Protein AF-A0A4Q5TPS1-F1 (afdb_monomer)

Mean predicted aligned error: 14.65 Å

Nearest PDB structures (foldseek):
  7zde-assembly1_C  TM=2.205E-01  e=6.236E+00  Escherichia coli K-12

Foldseek 3Di:
DDDDDDDPPDPPPPVLQVLLVVLCVQLVHFPVRLLVLLLQLLQNDLPADLPPPPPVPPLPDLVNLVRRHDDDDRPCVVVCVVPPVQVSLVSSLVSSQQSLQAPVSLVVLVVSLVVSADPDADDADDPVVLVVLVVVLVVLVVVLVVCVVVVPPVVCSVVSVVVSVVSVVVSVCRVDPGNSNVSSCVSRPPDSLVSLLVVLVVLLVLLVVADLVFDWDDDDPDIDTPDVVVVSDHPSSVVSSVSGDSNSVSVNVVSVVCSVDRVHDPDHDHRPDTPPPDPPPPPDPDDPPPPPPPPPDDDDDDDDDDDDDDDDDDDDDPPPDPPDPPDD

pLDDT: mean 75.52, std 24.23, range [24.47, 98.38]

Radius of gyration: 29.64 Å; Cα contacts (8 Å, |Δi|>4): 220; chains: 1; bounding box: 90×69×85 Å

Structure (mmCIF, N/CA/C/O backbone):
data_AF-A0A4Q5TPS1-F1
#
_entry.id   AF-A0A4Q5TPS1-F1
#
loop_
_atom_site.group_PDB
_atom_site.id
_atom_site.type_symbol
_atom_site.label_atom_id
_atom_site.label_alt_id
_atom_site.label_comp_id
_atom_site.label_asym_id
_atom_site.label_entity_id
_atom_site.label_seq_id
_atom_site.pdbx_PDB_ins_code
_atom_site.Cartn_x
_atom_site.Cartn_y
_atom_site.Cartn_z
_atom_site.occupancy
_atom_site.B_iso_or_equiv
_atom_site.auth_seq_id
_atom_site.auth_comp_id
_atom_site.auth_asym_id
_atom_site.auth_atom_id
_atom_site.pdbx_PDB_model_num
ATOM 1 N N . MET A 1 1 ? 10.241 -43.392 43.108 1.00 41.03 1 MET A N 1
ATOM 2 C CA . MET A 1 1 ? 10.412 -42.047 42.514 1.00 41.03 1 MET A CA 1
ATOM 3 C C . MET A 1 1 ? 10.160 -42.113 41.010 1.00 41.03 1 MET A C 1
ATOM 5 O O . MET A 1 1 ? 11.041 -42.535 40.277 1.00 41.03 1 MET A O 1
ATOM 9 N N . LYS A 1 2 ? 8.961 -41.750 40.544 1.00 38.03 2 LYS A N 1
ATOM 10 C CA . LYS A 1 2 ? 8.653 -41.552 39.116 1.00 38.03 2 LYS A CA 1
ATOM 11 C C . LYS A 1 2 ? 7.937 -40.208 38.999 1.00 38.03 2 LYS A C 1
ATOM 13 O O . LYS A 1 2 ? 6.874 -40.034 39.584 1.00 38.03 2 LYS A O 1
ATOM 18 N N . ARG A 1 3 ? 8.585 -39.239 38.350 1.00 42.59 3 ARG A N 1
ATOM 19 C CA . ARG A 1 3 ? 8.055 -37.889 38.131 1.00 42.59 3 ARG A CA 1
ATOM 20 C C . ARG A 1 3 ? 7.125 -37.926 36.920 1.00 42.59 3 ARG A C 1
ATOM 22 O O . ARG A 1 3 ? 7.563 -38.273 35.829 1.00 42.59 3 ARG A O 1
ATOM 29 N N . ILE A 1 4 ? 5.860 -37.587 37.137 1.00 45.81 4 ILE A N 1
ATOM 30 C CA . ILE A 1 4 ? 4.875 -37.333 36.086 1.00 45.81 4 ILE A CA 1
ATOM 31 C C . ILE A 1 4 ? 5.043 -35.863 35.692 1.00 45.81 4 ILE A C 1
ATOM 33 O O . ILE A 1 4 ? 4.754 -34.975 36.489 1.00 45.81 4 ILE A O 1
ATOM 37 N N . PHE A 1 5 ? 5.554 -35.606 34.489 1.00 45.12 5 PHE A N 1
ATOM 38 C CA . PHE A 1 5 ? 5.483 -34.284 33.872 1.00 45.12 5 PHE A CA 1
ATOM 39 C C . PHE A 1 5 ? 4.106 -34.147 33.221 1.00 45.12 5 PHE A C 1
ATOM 41 O O . PHE A 1 5 ? 3.826 -34.788 32.211 1.00 45.12 5 PHE A O 1
ATOM 48 N N . ALA A 1 6 ? 3.237 -33.342 33.829 1.00 43.34 6 ALA A N 1
ATOM 49 C CA . ALA A 1 6 ? 1.981 -32.932 33.224 1.00 43.34 6 ALA A CA 1
ATOM 50 C C . ALA A 1 6 ? 2.264 -31.865 32.157 1.00 43.34 6 ALA A C 1
ATOM 52 O O . ALA A 1 6 ? 2.715 -30.760 32.457 1.00 43.34 6 ALA A O 1
ATOM 53 N N . THR A 1 7 ? 2.006 -32.215 30.901 1.00 44.94 7 THR A N 1
ATOM 54 C CA . THR A 1 7 ? 1.932 -31.306 29.757 1.00 44.94 7 THR A CA 1
ATOM 55 C C . THR A 1 7 ? 0.788 -30.313 29.955 1.00 44.94 7 THR A C 1
ATOM 57 O O . THR A 1 7 ? -0.381 -30.648 29.773 1.00 44.94 7 THR A O 1
ATOM 60 N N . ALA A 1 8 ? 1.129 -29.079 30.323 1.00 38.38 8 ALA A N 1
ATOM 61 C CA . ALA A 1 8 ? 0.225 -27.938 30.284 1.00 38.38 8 ALA A CA 1
ATOM 62 C C . ALA A 1 8 ? 0.113 -27.429 28.836 1.00 38.38 8 ALA A C 1
ATOM 64 O O . ALA A 1 8 ? 0.803 -26.497 28.425 1.00 38.38 8 ALA A O 1
ATOM 65 N N . THR A 1 9 ? -0.742 -28.067 28.038 1.00 43.69 9 THR A N 1
ATOM 66 C CA . THR A 1 9 ? -1.067 -27.597 26.687 1.00 43.69 9 THR A CA 1
ATOM 67 C C . THR A 1 9 ? -2.087 -26.458 26.780 1.00 43.69 9 THR A C 1
ATOM 69 O O . THR A 1 9 ? -3.289 -26.676 26.861 1.00 43.69 9 THR A O 1
ATOM 72 N N . VAL A 1 10 ? -1.553 -25.238 26.852 1.00 39.59 10 VAL A N 1
ATOM 73 C CA . VAL A 1 10 ? -2.074 -23.950 26.352 1.00 39.59 10 VAL A CA 1
ATOM 74 C C . VAL A 1 10 ? -3.592 -23.888 26.080 1.00 39.59 10 VAL A C 1
ATOM 76 O O . VAL A 1 10 ? -4.053 -24.042 24.954 1.00 39.59 10 VAL A O 1
ATOM 79 N N . PHE A 1 11 ? -4.359 -23.522 27.109 1.00 37.16 11 PHE A N 1
ATOM 80 C CA . PHE A 1 11 ? -5.770 -23.100 27.039 1.00 37.16 11 PHE A CA 1
ATOM 81 C C . PHE A 1 11 ? -5.915 -21.585 26.758 1.00 37.16 11 PHE A C 1
ATOM 83 O O . PHE A 1 11 ? -6.812 -20.919 27.268 1.00 37.16 11 PHE A O 1
ATOM 90 N N . VAL A 1 12 ? -4.999 -21.001 25.976 1.00 44.41 12 VAL A N 1
ATOM 91 C CA . VAL A 1 12 ? -4.911 -19.538 25.797 1.00 44.41 12 VAL A CA 1
ATOM 92 C C . VAL A 1 12 ? -5.719 -19.042 24.594 1.00 44.41 12 VAL A C 1
ATOM 94 O O . VAL A 1 12 ? -6.028 -17.868 24.538 1.00 44.41 12 VAL A O 1
ATOM 97 N N . THR A 1 13 ? -6.161 -19.881 23.657 1.00 47.06 13 THR A N 1
ATOM 98 C CA . THR A 1 13 ? -6.772 -19.398 22.399 1.00 47.06 13 THR A CA 1
ATOM 99 C C . THR A 1 13 ? -8.236 -18.947 22.511 1.00 47.06 13 THR A C 1
ATOM 101 O O . THR A 1 13 ? -8.656 -18.066 21.765 1.00 47.06 13 THR A O 1
ATOM 104 N N . LEU A 1 14 ? -9.021 -19.478 23.456 1.00 45.44 14 LEU A N 1
ATOM 105 C CA . LEU A 1 14 ? -10.474 -19.229 23.520 1.00 45.44 14 LEU A CA 1
ATOM 106 C C . LEU A 1 14 ? -10.857 -17.818 24.008 1.00 45.44 14 LEU A C 1
ATOM 108 O O . LEU A 1 14 ? -11.885 -17.289 23.591 1.00 45.44 14 LEU A O 1
ATOM 112 N N . GLY A 1 15 ? -10.039 -17.184 24.857 1.00 47.53 15 GLY A N 1
ATOM 113 C CA . GLY A 1 15 ? -10.307 -15.824 25.350 1.00 47.53 15 GLY A CA 1
ATOM 114 C C . GLY A 1 15 ? -10.110 -14.731 24.291 1.00 47.53 15 GLY A C 1
ATOM 115 O O . GLY A 1 15 ? -10.826 -13.733 24.289 1.00 47.53 15 GLY A O 1
ATOM 116 N N . PHE A 1 16 ? -9.183 -14.938 23.350 1.00 50.47 16 PHE A N 1
ATOM 117 C CA . PHE A 1 16 ? -8.817 -13.938 22.337 1.00 50.47 16 PHE A CA 1
ATOM 118 C C . PHE A 1 16 ? -9.842 -13.832 21.205 1.00 50.47 16 PHE A C 1
ATOM 120 O O . PHE A 1 16 ? -10.021 -12.753 20.644 1.00 50.47 16 PHE A O 1
ATOM 127 N N . VAL A 1 17 ? -10.563 -14.916 20.901 1.00 51.59 17 VAL A N 1
ATOM 128 C CA . VAL A 1 17 ? -11.589 -14.919 19.843 1.00 51.59 17 VAL A CA 1
ATOM 129 C C . VAL A 1 17 ? -12.782 -14.030 20.220 1.00 51.59 17 VAL A C 1
ATOM 131 O O . VAL A 1 17 ? -13.269 -13.287 19.371 1.00 51.59 17 VAL A O 1
ATOM 134 N N . LYS A 1 18 ? -13.190 -14.006 21.500 1.00 55.41 18 LYS A N 1
ATOM 135 C CA . LYS A 1 18 ? -14.302 -13.154 21.967 1.00 55.41 18 LYS A CA 1
ATOM 136 C C . LYS A 1 18 ? -13.987 -11.654 21.913 1.00 55.41 18 LYS A C 1
ATOM 138 O O . LYS A 1 18 ? -14.862 -10.858 21.598 1.00 55.41 18 LYS A O 1
ATOM 143 N N . LEU A 1 19 ? -12.737 -11.261 22.170 1.00 54.38 19 LEU A N 1
ATOM 144 C CA . LEU A 1 19 ? -12.291 -9.860 22.091 1.00 54.38 19 LEU A CA 1
ATOM 145 C C . LEU A 1 19 ? -12.261 -9.327 20.645 1.00 54.38 19 LEU A C 1
ATOM 147 O O . LEU A 1 19 ? -12.526 -8.149 20.408 1.00 54.38 19 LEU A O 1
ATOM 151 N N . ALA A 1 20 ? -11.966 -10.193 19.671 1.00 53.59 20 ALA A N 1
ATOM 152 C CA . ALA A 1 20 ? -11.939 -9.836 18.253 1.00 53.59 20 ALA A CA 1
ATOM 153 C C . ALA A 1 20 ? -13.347 -9.736 17.622 1.00 53.59 20 ALA A C 1
ATOM 155 O O . ALA A 1 20 ? -13.542 -8.964 16.681 1.00 53.59 20 ALA A O 1
ATOM 156 N N . GLU A 1 21 ? -14.346 -10.474 18.120 1.00 57.97 21 GLU A N 1
ATOM 157 C CA . GLU A 1 21 ? -15.750 -10.284 17.705 1.00 57.97 21 GLU A CA 1
ATOM 158 C C . GLU A 1 21 ? -16.297 -8.920 18.135 1.00 57.97 21 GLU A C 1
ATOM 160 O O . GLU A 1 21 ? -17.025 -8.272 17.378 1.00 57.97 21 GLU A O 1
ATOM 165 N N . ASP A 1 22 ? -15.903 -8.471 19.325 1.00 77.12 22 ASP A N 1
ATOM 166 C CA . ASP A 1 22 ? -16.462 -7.283 19.961 1.00 77.12 22 ASP A CA 1
ATOM 167 C C . ASP A 1 22 ? -15.949 -5.974 19.346 1.00 77.12 22 ASP A C 1
ATOM 169 O O . ASP A 1 22 ? -16.705 -5.018 19.169 1.00 77.12 22 ASP A O 1
ATOM 173 N N . ILE A 1 23 ? -14.680 -5.926 18.919 1.00 88.69 23 ILE A N 1
ATOM 174 C CA . ILE A 1 23 ? -14.086 -4.686 18.400 1.00 88.69 23 ILE A CA 1
ATOM 175 C C . ILE A 1 23 ? -14.797 -4.169 17.143 1.00 88.69 23 ILE A C 1
ATOM 177 O O . ILE A 1 23 ? -15.094 -2.983 17.053 1.00 88.69 23 ILE A O 1
ATOM 181 N N . ILE A 1 24 ? -15.124 -5.035 16.179 1.00 89.81 24 ILE A N 1
ATOM 182 C CA . ILE A 1 24 ? -15.769 -4.619 14.922 1.00 89.81 24 ILE A CA 1
ATOM 183 C C . ILE A 1 24 ? -17.192 -4.114 15.170 1.00 89.81 24 ILE A C 1
ATOM 185 O O . ILE A 1 24 ? -17.583 -3.082 14.620 1.00 89.81 24 ILE A O 1
ATOM 189 N N . SER A 1 25 ? -17.925 -4.796 16.047 1.00 88.31 25 SER A N 1
ATOM 190 C CA . SER A 1 25 ? -19.263 -4.388 16.475 1.00 88.31 25 SER A CA 1
ATOM 191 C C . SER A 1 25 ? -19.219 -3.064 17.242 1.00 88.31 25 SER A C 1
ATOM 193 O O . SER A 1 25 ? -20.039 -2.186 16.988 1.00 88.31 25 SER A O 1
ATOM 195 N N . THR A 1 26 ? -18.207 -2.867 18.094 1.00 88.25 26 THR A N 1
ATOM 196 C CA . THR A 1 26 ? -17.978 -1.612 18.832 1.00 88.25 26 THR A CA 1
ATOM 197 C C . THR A 1 26 ? -17.635 -0.443 17.903 1.00 88.25 26 THR A C 1
ATOM 199 O O . THR A 1 26 ? -18.000 0.699 18.166 1.00 88.25 26 THR A O 1
ATOM 202 N N . LEU A 1 27 ? -16.977 -0.709 16.769 1.00 88.06 27 LEU A N 1
ATOM 203 C CA . LEU A 1 27 ? -16.768 0.279 15.703 1.00 88.06 27 LEU A CA 1
ATOM 204 C C . LEU A 1 27 ? -18.056 0.579 14.901 1.00 88.06 27 LEU A C 1
ATOM 206 O O . LEU A 1 27 ? -18.046 1.441 14.015 1.00 88.06 27 LEU A O 1
ATOM 210 N N . GLY A 1 28 ? -19.158 -0.124 15.173 1.00 89.50 28 GLY A N 1
ATOM 211 C CA . GLY A 1 28 ? -20.408 -0.019 14.423 1.00 89.50 28 GLY A CA 1
ATOM 212 C C . GLY A 1 28 ? -20.295 -0.564 12.996 1.00 89.50 28 GLY A C 1
ATOM 213 O O . GLY A 1 28 ? -21.000 -0.098 12.101 1.00 89.50 28 GLY A O 1
ATOM 214 N N . LEU A 1 29 ? -19.375 -1.504 12.761 1.00 89.44 29 LEU A N 1
ATOM 215 C CA . LEU A 1 29 ? -19.121 -2.112 11.457 1.00 89.44 29 LEU A CA 1
ATOM 216 C C . LEU A 1 29 ? -19.669 -3.542 11.418 1.00 89.44 29 LEU A C 1
ATOM 218 O O . LEU A 1 29 ? -19.668 -4.249 12.420 1.00 89.44 29 LEU A O 1
ATOM 222 N N . SER A 1 30 ? -20.081 -4.012 10.236 1.00 90.50 30 SER A N 1
ATOM 223 C C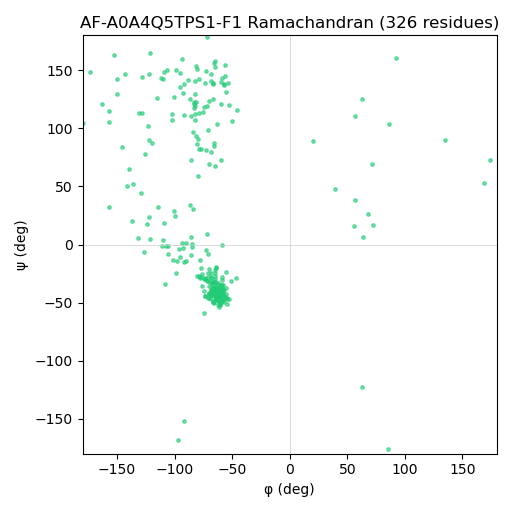A . SER A 1 30 ? -20.311 -5.447 10.045 1.00 90.50 30 SER A CA 1
ATOM 224 C C . SER A 1 30 ? -18.992 -6.178 9.795 1.00 90.50 30 SER A C 1
ATOM 226 O O . SER A 1 30 ? -18.057 -5.622 9.210 1.00 90.50 30 SER A O 1
ATOM 228 N N . GLN A 1 31 ? -18.931 -7.456 10.176 1.00 90.00 31 GLN A N 1
ATOM 229 C CA . GLN A 1 31 ? -17.780 -8.326 9.907 1.00 90.00 31 GLN A CA 1
ATOM 230 C C . GLN A 1 31 ? -17.444 -8.368 8.408 1.00 90.00 31 GLN A C 1
ATOM 232 O O . GLN A 1 31 ? -16.283 -8.233 8.027 1.00 90.00 31 GLN A O 1
ATOM 237 N N . TYR A 1 32 ? -18.462 -8.469 7.546 1.00 90.19 32 TYR A N 1
ATOM 238 C CA . TYR A 1 32 ? -18.293 -8.397 6.092 1.00 90.19 32 TYR A CA 1
ATOM 239 C C . TYR A 1 32 ? -17.634 -7.084 5.648 1.00 90.19 32 TYR A C 1
ATOM 241 O O . TYR A 1 32 ? -16.678 -7.097 4.869 1.00 90.19 32 TYR A O 1
ATOM 249 N N . THR A 1 33 ? -18.115 -5.954 6.173 1.00 90.31 33 THR A N 1
ATOM 250 C CA . THR A 1 33 ? -17.579 -4.628 5.849 1.00 90.31 33 THR A CA 1
ATOM 251 C C . THR A 1 33 ? -16.118 -4.538 6.264 1.00 90.31 33 THR A C 1
ATOM 253 O O . THR A 1 33 ? -15.264 -4.268 5.424 1.00 90.31 33 THR A O 1
ATOM 256 N N . ALA A 1 34 ? -15.804 -4.844 7.524 1.00 92.12 34 ALA A N 1
ATOM 257 C CA . ALA A 1 34 ? -14.441 -4.786 8.040 1.00 92.12 34 ALA A CA 1
ATOM 258 C C . ALA A 1 34 ? -13.471 -5.625 7.194 1.00 92.12 34 ALA A C 1
ATOM 260 O O . ALA A 1 34 ? -12.471 -5.102 6.702 1.00 92.12 34 ALA A O 1
ATOM 261 N N . ARG A 1 35 ? -13.811 -6.894 6.934 1.00 92.31 35 ARG A N 1
ATOM 262 C CA . ARG A 1 35 ? -12.998 -7.813 6.119 1.00 92.31 35 ARG A CA 1
ATOM 263 C C . ARG A 1 35 ? -12.792 -7.295 4.696 1.00 92.31 35 ARG A C 1
ATOM 265 O O . ARG A 1 35 ? -11.680 -7.351 4.179 1.00 92.31 35 ARG A O 1
ATOM 272 N N . THR A 1 36 ? -13.832 -6.720 4.090 1.00 91.00 36 THR A N 1
ATOM 273 C CA . THR A 1 36 ? -13.763 -6.139 2.740 1.00 91.00 36 THR A CA 1
ATOM 274 C C . THR A 1 36 ? -12.806 -4.951 2.680 1.00 91.00 36 THR A C 1
ATOM 276 O O . THR A 1 36 ? -11.975 -4.892 1.774 1.00 91.00 36 THR A O 1
ATOM 279 N N . TYR A 1 37 ? -12.887 -4.029 3.644 1.00 91.75 37 TYR A N 1
ATOM 280 C CA . TYR A 1 37 ? -11.979 -2.882 3.723 1.00 91.75 37 TYR A CA 1
ATOM 281 C C . TYR A 1 37 ? -10.538 -3.315 4.013 1.00 91.75 37 TYR A C 1
ATOM 283 O O . TYR A 1 37 ? -9.617 -2.790 3.393 1.00 91.75 37 TYR A O 1
ATOM 291 N N . ILE A 1 38 ? -10.331 -4.291 4.902 1.00 93.12 38 ILE A N 1
ATOM 292 C CA . ILE A 1 38 ? -8.994 -4.821 5.205 1.00 93.12 38 ILE A CA 1
ATOM 293 C C . ILE A 1 38 ? -8.385 -5.460 3.957 1.00 93.12 38 ILE A C 1
ATOM 295 O O . ILE A 1 38 ? -7.290 -5.081 3.551 1.00 93.12 38 ILE A O 1
ATOM 299 N N . LEU A 1 39 ? -9.106 -6.376 3.305 1.00 91.81 39 LEU A N 1
ATOM 300 C CA . LEU A 1 39 ? -8.625 -7.029 2.091 1.00 91.81 39 LEU A CA 1
ATOM 301 C C . LEU A 1 39 ? -8.378 -6.017 0.964 1.00 91.81 39 LEU A C 1
ATOM 303 O O . LEU A 1 39 ? -7.367 -6.121 0.283 1.00 91.81 39 LEU A O 1
ATOM 307 N N . GLY A 1 40 ? -9.271 -5.042 0.776 1.00 89.56 40 GLY A N 1
ATOM 308 C CA . GLY A 1 40 ? -9.116 -4.001 -0.243 1.00 89.56 40 GLY A CA 1
ATOM 309 C C . GLY A 1 40 ? -7.915 -3.086 0.002 1.00 89.56 40 GLY A C 1
ATOM 310 O O . GLY A 1 40 ? -7.184 -2.782 -0.929 1.00 89.56 40 GLY A O 1
ATOM 311 N N . ASN A 1 41 ? -7.651 -2.693 1.250 1.00 89.75 41 ASN A N 1
ATOM 312 C CA . ASN A 1 41 ? -6.488 -1.858 1.569 1.00 89.75 41 ASN A CA 1
ATOM 313 C C . ASN A 1 41 ? -5.163 -2.631 1.516 1.00 89.75 41 ASN A C 1
ATOM 315 O O . ASN A 1 41 ? -4.122 -2.036 1.242 1.00 89.75 41 ASN A O 1
ATOM 319 N N . LEU A 1 42 ? -5.187 -3.938 1.790 1.00 89.12 42 LEU A N 1
ATOM 320 C CA . LEU A 1 42 ? -4.010 -4.791 1.664 1.00 89.12 42 LEU A CA 1
ATOM 321 C C . LEU A 1 42 ? -3.713 -5.077 0.184 1.00 89.12 42 LEU A C 1
ATOM 323 O O . LEU A 1 42 ? -2.652 -4.713 -0.327 1.00 89.12 42 LEU A O 1
ATOM 327 N N . ALA A 1 43 ? -4.677 -5.678 -0.512 1.00 83.88 43 ALA A N 1
ATOM 328 C CA . ALA A 1 43 ? -4.499 -6.245 -1.843 1.00 83.88 43 ALA A CA 1
ATOM 329 C C . ALA A 1 43 ? -4.926 -5.324 -3.003 1.00 83.88 43 ALA A C 1
ATOM 331 O O . ALA A 1 43 ? -4.725 -5.684 -4.158 1.00 83.88 43 ALA A O 1
ATOM 332 N N . GLY A 1 44 ? -5.480 -4.143 -2.720 1.00 80.00 44 GLY A N 1
ATOM 333 C CA . GLY A 1 44 ? -5.951 -3.189 -3.725 1.00 80.00 44 GLY A CA 1
ATOM 334 C C . GLY A 1 44 ? -7.380 -3.448 -4.214 1.00 80.00 44 GLY A C 1
ATOM 335 O O . GLY A 1 44 ? -8.097 -4.333 -3.727 1.00 80.00 44 GLY A O 1
ATOM 336 N N . ASP A 1 45 ? -7.805 -2.640 -5.188 1.00 67.12 45 ASP A N 1
ATOM 337 C CA . ASP A 1 45 ? -9.042 -2.887 -5.927 1.00 67.12 45 ASP A CA 1
ATOM 338 C C . ASP A 1 45 ? -8.727 -3.931 -7.005 1.00 67.12 45 ASP A C 1
ATOM 340 O O . ASP A 1 45 ? -7.801 -3.761 -7.792 1.00 67.12 45 ASP A O 1
ATOM 344 N N . PHE A 1 46 ? -9.440 -5.054 -7.007 1.00 68.88 46 PHE A N 1
ATOM 345 C CA . PHE A 1 46 ? -9.248 -6.131 -7.992 1.00 68.88 46 PHE A CA 1
ATOM 346 C C . PHE A 1 46 ? -10.035 -5.827 -9.275 1.00 68.88 46 PHE A C 1
ATOM 348 O O . PHE A 1 46 ? -10.554 -6.730 -9.933 1.00 68.88 46 PHE A O 1
ATOM 355 N N . SER A 1 47 ? -10.193 -4.542 -9.591 1.00 56.66 47 SER A N 1
ATOM 356 C CA . SER A 1 47 ? -10.997 -4.023 -10.690 1.00 56.66 47 SER A CA 1
ATOM 357 C C . SER A 1 47 ? -10.255 -4.142 -12.023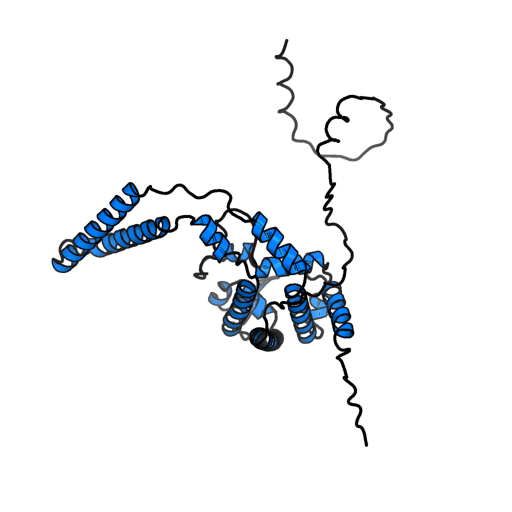 1.00 56.66 47 SER A C 1
ATOM 359 O O . SER A 1 47 ? -10.009 -3.159 -12.693 1.00 56.66 47 SER A O 1
ATOM 361 N N . ASN A 1 48 ? -9.890 -5.368 -12.381 1.00 49.19 48 ASN A N 1
ATOM 362 C CA . ASN A 1 48 ? -10.052 -5.964 -13.705 1.00 49.19 48 ASN A CA 1
ATOM 363 C C . ASN A 1 48 ? -9.808 -5.117 -14.977 1.00 49.19 48 ASN A C 1
ATOM 365 O O . ASN A 1 48 ? -10.598 -5.200 -15.916 1.00 49.19 48 ASN A O 1
ATOM 369 N N . ASP A 1 49 ? -8.710 -4.376 -15.064 1.00 45.78 49 ASP A N 1
ATOM 370 C CA . ASP A 1 49 ? -8.257 -3.760 -16.323 1.00 45.78 49 ASP A CA 1
ATOM 371 C C . ASP A 1 49 ? -6.804 -4.100 -16.690 1.00 45.78 49 ASP A C 1
ATOM 373 O O . ASP A 1 49 ? -6.351 -3.771 -17.781 1.00 45.78 49 ASP A O 1
ATOM 377 N N . GLY A 1 50 ? -6.053 -4.785 -15.817 1.00 43.47 50 GLY A N 1
ATOM 378 C CA . GLY A 1 50 ? -4.608 -4.955 -16.029 1.00 43.47 50 GLY A CA 1
ATOM 379 C C . GLY A 1 50 ? -3.837 -3.622 -16.009 1.00 43.47 50 GLY A C 1
ATOM 380 O O . GLY A 1 50 ? -2.627 -3.612 -16.253 1.00 43.47 50 GLY A O 1
ATOM 381 N N . GLU A 1 51 ? -4.527 -2.527 -15.675 1.00 41.06 51 GLU A N 1
ATOM 382 C CA . GLU A 1 51 ? -4.039 -1.161 -15.498 1.00 41.06 51 GLU A CA 1
ATOM 383 C C . GLU A 1 51 ? -4.091 -0.714 -14.037 1.00 41.06 51 GLU A C 1
ATOM 385 O O . GLU A 1 51 ? -3.574 0.355 -13.721 1.00 41.06 51 GLU A O 1
ATOM 390 N N . THR A 1 52 ? -4.568 -1.553 -13.107 1.00 43.91 52 THR A N 1
ATOM 391 C CA . THR A 1 52 ? -4.147 -1.488 -11.702 1.00 43.91 52 THR A CA 1
ATOM 392 C C . THR A 1 52 ? -2.662 -1.826 -11.615 1.00 43.91 52 THR A C 1
ATOM 394 O O . THR A 1 52 ? -2.236 -2.867 -11.108 1.00 43.91 52 THR A O 1
ATOM 397 N N . THR A 1 53 ? -1.845 -0.937 -12.160 1.00 40.56 53 THR A N 1
ATOM 398 C CA . THR A 1 53 ? -0.453 -0.814 -11.835 1.00 40.56 53 THR A CA 1
ATOM 399 C C . THR A 1 53 ? -0.404 -0.678 -10.324 1.00 40.56 53 THR A C 1
ATOM 401 O O . THR A 1 53 ? -0.903 0.283 -9.740 1.00 40.56 53 THR A O 1
ATOM 404 N N . PHE A 1 54 ? 0.280 -1.623 -9.688 1.00 39.75 54 PHE A N 1
ATOM 405 C CA . PHE A 1 54 ? 1.190 -1.274 -8.608 1.00 39.75 54 PHE A CA 1
ATOM 406 C C . PHE A 1 54 ? 2.207 -0.334 -9.246 1.00 39.75 54 PHE A C 1
ATOM 408 O O . PHE A 1 54 ? 3.300 -0.747 -9.624 1.00 39.75 54 PHE A O 1
ATOM 415 N N . GLN A 1 55 ? 1.763 0.887 -9.537 1.00 40.34 55 GLN A N 1
ATOM 416 C CA . GLN A 1 55 ? 2.626 1.942 -9.989 1.00 40.34 55 GLN A CA 1
ATOM 417 C C . GLN A 1 55 ? 3.600 2.062 -8.832 1.00 40.34 55 GLN A C 1
ATOM 419 O O . GLN A 1 55 ? 3.175 2.160 -7.676 1.00 40.34 55 GLN A O 1
ATOM 424 N N . GLU A 1 56 ? 4.884 1.871 -9.128 1.00 39.25 56 GLU A N 1
ATOM 425 C CA . GLU A 1 56 ? 5.931 2.311 -8.222 1.00 39.25 56 GLU A CA 1
ATOM 426 C C . GLU A 1 56 ? 5.561 3.751 -7.917 1.00 39.25 56 GLU A C 1
ATOM 428 O O . GLU A 1 56 ? 5.536 4.577 -8.824 1.00 39.25 56 GLU A O 1
ATOM 433 N N . ASP A 1 57 ? 5.062 3.946 -6.699 1.00 41.88 57 ASP A N 1
ATOM 434 C CA . ASP A 1 57 ? 4.372 5.141 -6.253 1.00 41.88 57 ASP A CA 1
ATOM 435 C C . ASP A 1 57 ? 5.417 6.256 -6.286 1.00 41.88 57 ASP A C 1
ATOM 437 O O . ASP A 1 57 ? 6.142 6.499 -5.323 1.00 41.88 57 ASP A O 1
ATOM 441 N N . ASP A 1 58 ? 5.558 6.889 -7.448 1.00 38.88 58 ASP A N 1
ATOM 442 C CA . ASP A 1 58 ? 6.408 8.046 -7.691 1.00 38.88 58 ASP A CA 1
ATOM 443 C C . ASP A 1 58 ? 5.816 9.302 -7.029 1.00 38.88 58 ASP A C 1
ATOM 445 O O . ASP A 1 58 ? 6.329 10.411 -7.182 1.00 38.88 58 ASP A O 1
ATOM 449 N N . GLY A 1 59 ? 4.772 9.116 -6.208 1.00 43.38 59 GLY A N 1
ATOM 450 C CA . GLY A 1 59 ? 4.259 10.084 -5.253 1.00 43.38 59 GLY A CA 1
ATOM 451 C C . GLY A 1 59 ? 3.529 11.251 -5.904 1.00 43.38 59 GLY A C 1
ATOM 452 O O . GLY A 1 59 ? 3.362 12.288 -5.260 1.00 43.38 59 GLY A O 1
ATOM 453 N N . ALA A 1 60 ? 3.131 11.122 -7.172 1.00 38.66 60 ALA A N 1
ATOM 454 C CA . ALA A 1 60 ? 2.727 12.270 -7.972 1.00 38.66 60 ALA A CA 1
ATOM 455 C C . ALA A 1 60 ? 1.212 12.492 -8.082 1.00 38.66 60 ALA A C 1
ATOM 457 O O . ALA A 1 60 ? 0.813 13.639 -8.287 1.00 38.66 60 ALA A O 1
ATOM 458 N N . ASP A 1 61 ? 0.354 11.474 -7.924 1.00 50.31 61 ASP A N 1
ATOM 459 C CA . ASP A 1 61 ? -1.078 11.669 -8.177 1.00 50.31 61 ASP A CA 1
ATOM 460 C C . ASP A 1 61 ? -1.987 11.333 -6.990 1.00 50.31 61 ASP A C 1
ATOM 462 O O . ASP A 1 61 ? -2.350 10.183 -6.733 1.00 50.31 61 ASP A O 1
ATOM 466 N N . MET A 1 62 ? -2.438 12.398 -6.319 1.00 43.97 62 MET A N 1
ATOM 467 C CA . MET A 1 62 ? -3.496 12.400 -5.307 1.00 43.97 62 MET A CA 1
ATOM 468 C C . MET A 1 62 ? -4.745 11.609 -5.744 1.00 43.97 62 MET A C 1
ATOM 470 O O . MET A 1 62 ? -5.450 11.098 -4.873 1.00 43.97 62 MET A O 1
ATOM 474 N N . TYR A 1 63 ? -5.044 11.508 -7.048 1.00 45.53 63 TYR A N 1
ATOM 475 C CA . TYR A 1 63 ? -6.198 10.764 -7.564 1.00 45.53 63 TYR A CA 1
ATOM 476 C C . TYR A 1 63 ? -6.020 9.237 -7.527 1.00 45.53 63 TYR A C 1
ATOM 478 O O . TYR A 1 63 ? -7.007 8.535 -7.300 1.00 45.53 63 TYR A O 1
ATOM 486 N N . SER A 1 64 ? -4.795 8.714 -7.643 1.00 54.00 64 SER A N 1
ATOM 487 C CA . SER A 1 64 ? -4.524 7.266 -7.574 1.00 54.00 64 SER A CA 1
ATOM 488 C C . SER A 1 64 ? -4.815 6.698 -6.173 1.00 54.00 64 SER A C 1
ATOM 490 O O . SER A 1 64 ? -5.482 5.674 -6.012 1.00 54.00 64 SER A O 1
ATOM 492 N N . GLU A 1 65 ? -4.457 7.432 -5.117 1.00 53.00 65 GLU A N 1
ATOM 493 C CA . GLU A 1 65 ? -4.694 7.013 -3.732 1.00 53.00 65 GLU A CA 1
ATOM 494 C C . GLU A 1 65 ? -6.175 6.991 -3.329 1.00 53.00 65 GLU A C 1
ATOM 496 O O . GLU A 1 65 ? -6.561 6.224 -2.440 1.00 53.00 65 GLU A O 1
ATOM 501 N N . ILE A 1 66 ? -7.011 7.831 -3.958 1.00 51.31 66 ILE A N 1
ATOM 502 C CA . ILE A 1 66 ? -8.466 7.869 -3.717 1.00 51.31 66 ILE A CA 1
ATOM 503 C C . ILE A 1 66 ? -9.093 6.515 -4.051 1.00 51.31 66 ILE A C 1
ATOM 505 O O . ILE A 1 66 ? -10.026 6.087 -3.366 1.00 51.31 66 ILE A O 1
ATOM 509 N N . ASN A 1 67 ? -8.561 5.838 -5.067 1.00 56.22 67 ASN A N 1
ATOM 510 C CA . ASN A 1 67 ? -9.109 4.583 -5.555 1.00 56.22 67 ASN A CA 1
ATOM 511 C C . ASN A 1 67 ? -8.680 3.388 -4.692 1.00 56.22 67 ASN A C 1
ATOM 513 O O . ASN A 1 67 ? -9.442 2.427 -4.568 1.00 56.22 67 ASN A O 1
ATOM 517 N N . HIS A 1 68 ? -7.522 3.465 -4.026 1.00 70.50 68 HIS A N 1
ATOM 518 C CA . HIS A 1 68 ? -6.913 2.303 -3.369 1.00 70.50 68 HIS A CA 1
ATOM 519 C C . HIS A 1 68 ? -6.961 2.315 -1.835 1.00 70.50 68 HIS A C 1
ATOM 521 O O . HIS A 1 68 ? -7.125 1.250 -1.243 1.00 70.50 68 HIS A O 1
ATOM 527 N N . PHE A 1 69 ? -6.862 3.473 -1.167 1.00 84.88 69 PHE A N 1
ATOM 528 C CA . PHE A 1 69 ? -6.940 3.543 0.299 1.00 84.88 69 PHE A CA 1
ATOM 529 C C . PHE A 1 69 ? -8.314 4.031 0.768 1.00 84.88 69 PHE A C 1
ATOM 531 O O . PHE A 1 69 ? -8.648 5.217 0.680 1.00 84.88 69 PHE A O 1
ATOM 538 N N . LYS A 1 70 ? -9.111 3.108 1.312 1.00 85.31 70 LYS A N 1
ATOM 539 C CA . LYS A 1 70 ? -10.484 3.362 1.761 1.00 85.31 70 LYS A CA 1
ATOM 540 C C . LYS A 1 70 ? -10.576 3.182 3.277 1.00 85.31 70 LYS A C 1
ATOM 542 O O . LYS A 1 70 ? -10.233 2.134 3.818 1.00 85.31 70 LYS A O 1
ATOM 547 N N . THR A 1 71 ? -11.073 4.192 3.983 1.00 86.38 71 THR A N 1
ATOM 548 C CA . THR A 1 71 ? -11.370 4.102 5.422 1.00 86.38 71 THR A CA 1
ATOM 549 C C . THR A 1 71 ? -12.868 3.893 5.617 1.00 86.38 71 THR A C 1
ATOM 551 O O . THR A 1 71 ? -13.637 4.704 5.090 1.00 86.38 71 THR A O 1
ATOM 554 N N . PRO A 1 72 ? -13.307 2.862 6.359 1.00 89.50 72 PRO A N 1
ATOM 555 C CA . PRO A 1 72 ? -14.724 2.675 6.625 1.00 89.50 72 PRO A CA 1
ATOM 556 C C . PRO A 1 72 ? -15.272 3.830 7.467 1.00 89.50 72 PRO A C 1
ATOM 558 O O . PRO A 1 72 ? -14.553 4.457 8.250 1.00 89.50 72 PRO A O 1
ATOM 561 N N . TYR A 1 73 ? -16.565 4.100 7.317 1.00 88.62 73 TYR A N 1
ATOM 562 C CA . TYR A 1 73 ? -17.263 5.015 8.207 1.00 88.62 73 TYR A CA 1
ATOM 563 C C . TYR A 1 73 ? -17.507 4.333 9.556 1.00 88.62 73 TYR A C 1
ATOM 565 O O . TYR A 1 73 ? -18.208 3.328 9.622 1.00 88.62 73 TYR A O 1
ATOM 573 N N . VAL A 1 74 ? -16.933 4.890 10.621 1.00 88.25 74 VAL A N 1
ATOM 574 C CA . VAL A 1 74 ? -17.073 4.395 11.997 1.00 88.25 74 VAL A CA 1
ATOM 575 C C . VAL A 1 74 ? -18.076 5.290 12.718 1.00 88.25 74 VAL A C 1
ATOM 577 O O . VAL A 1 74 ? -17.803 6.472 12.941 1.00 88.25 74 VAL A O 1
ATOM 580 N N . LYS A 1 75 ? -19.243 4.736 13.063 1.00 86.31 75 LYS A N 1
ATOM 581 C CA . LYS A 1 75 ? -20.367 5.493 13.641 1.00 86.31 75 LYS A CA 1
ATOM 582 C C . LYS A 1 75 ? -19.989 6.147 14.972 1.00 86.31 75 LYS A C 1
ATOM 584 O O . LYS A 1 75 ? -20.225 7.339 15.167 1.00 86.31 75 LYS A O 1
ATOM 589 N N . ASP A 1 76 ? -19.315 5.392 15.833 1.00 84.50 76 ASP A N 1
ATOM 590 C CA . ASP A 1 76 ? -19.011 5.789 17.212 1.00 84.50 76 ASP A CA 1
ATOM 591 C C . ASP A 1 76 ? -17.575 6.317 17.381 1.00 84.50 76 ASP A C 1
ATOM 593 O O . ASP A 1 76 ? -17.012 6.337 18.476 1.00 84.50 76 ASP A O 1
ATOM 597 N N . LEU A 1 77 ? -16.977 6.822 16.292 1.00 85.19 77 LEU A N 1
ATOM 598 C CA . LEU A 1 77 ? -15.589 7.295 16.266 1.00 85.19 77 LEU A CA 1
ATOM 599 C C . LEU A 1 77 ? -15.298 8.359 17.334 1.00 85.19 77 LEU A C 1
ATOM 601 O O . LEU A 1 77 ? -14.222 8.361 17.924 1.00 85.19 77 LEU A O 1
ATOM 605 N N . LYS A 1 78 ? -16.253 9.256 17.609 1.00 85.31 78 LYS A N 1
ATOM 606 C CA . LYS A 1 78 ? -16.087 10.285 18.648 1.00 85.31 78 LYS A CA 1
ATOM 607 C C . LYS A 1 78 ? -15.916 9.668 20.036 1.00 85.31 78 LYS A C 1
ATOM 609 O O . LYS A 1 78 ? -15.015 10.088 20.752 1.00 85.31 78 LYS A O 1
ATOM 614 N N . ALA A 1 79 ? -16.738 8.675 20.376 1.00 85.62 79 ALA A N 1
ATOM 615 C CA . ALA A 1 79 ? -16.677 7.992 21.665 1.00 85.62 79 ALA A CA 1
ATOM 616 C C . ALA A 1 79 ? -15.347 7.237 21.832 1.00 85.62 79 ALA A C 1
ATOM 618 O O . ALA A 1 79 ? -14.719 7.303 22.887 1.00 85.62 79 ALA A O 1
ATOM 619 N N . ILE A 1 80 ? -14.870 6.604 20.757 1.00 84.50 80 ILE A N 1
ATOM 620 C CA . ILE A 1 80 ? -13.576 5.907 20.727 1.00 84.50 80 ILE A CA 1
ATOM 621 C C . ILE A 1 80 ? -12.413 6.883 20.938 1.00 84.50 80 ILE A C 1
ATOM 623 O O . ILE A 1 80 ? -11.503 6.594 21.710 1.00 84.50 80 ILE A O 1
ATOM 627 N N . ILE A 1 81 ? -12.447 8.050 20.284 1.00 83.81 81 ILE A N 1
ATOM 628 C CA . ILE A 1 81 ? -11.400 9.075 20.419 1.00 83.81 81 ILE A CA 1
ATOM 629 C C . ILE A 1 81 ? -11.342 9.634 21.846 1.00 83.81 81 ILE A C 1
ATOM 631 O O . ILE A 1 81 ? -10.250 9.935 22.322 1.00 83.81 81 ILE A O 1
ATOM 635 N N . THR A 1 82 ? -12.489 9.785 22.516 1.00 85.25 82 THR A N 1
ATOM 636 C CA . THR A 1 82 ? -12.552 10.249 23.913 1.00 85.25 82 THR A CA 1
ATOM 637 C C . THR A 1 82 ? -12.186 9.171 24.933 1.00 85.25 82 THR A C 1
ATOM 639 O O . THR A 1 82 ? -11.853 9.508 26.064 1.00 85.25 82 THR A O 1
ATOM 642 N N . GLY A 1 83 ? -12.267 7.893 24.551 1.00 86.81 83 GLY A N 1
ATOM 643 C CA . GLY A 1 83 ? -11.853 6.753 25.367 1.00 86.81 83 GLY A CA 1
ATOM 644 C C . GLY A 1 83 ? -10.394 6.346 25.128 1.00 86.81 83 GLY A C 1
ATOM 645 O O . GLY A 1 83 ? -9.548 7.154 24.745 1.00 86.81 83 GLY A O 1
ATOM 646 N N . ASP A 1 84 ? -10.087 5.061 25.328 1.00 89.25 84 ASP A N 1
ATOM 647 C CA . ASP A 1 84 ? -8.739 4.515 25.122 1.00 89.25 84 ASP A CA 1
ATOM 648 C C . ASP A 1 84 ? -8.489 4.114 23.660 1.00 89.25 84 ASP A C 1
ATOM 650 O O . ASP A 1 84 ? -8.429 2.937 23.294 1.00 89.25 84 ASP A O 1
ATOM 654 N N . LYS A 1 85 ? -8.322 5.114 22.793 1.00 91.69 85 LYS A N 1
ATOM 655 C CA . LYS A 1 85 ? -8.029 4.896 21.368 1.00 91.69 85 LYS A CA 1
ATOM 656 C C . LYS A 1 85 ? -6.788 4.028 21.101 1.00 91.69 85 LYS A C 1
ATOM 658 O O . LYS A 1 85 ? -6.704 3.421 20.035 1.00 91.69 85 LYS A O 1
ATOM 663 N N . VAL A 1 86 ? -5.834 3.948 22.037 1.00 94.25 86 VAL A N 1
ATOM 664 C CA . VAL A 1 86 ? -4.639 3.100 21.896 1.00 94.25 86 VAL A CA 1
ATOM 665 C C . VAL A 1 86 ? -5.010 1.630 22.079 1.00 94.25 86 VAL A C 1
ATOM 667 O O . VAL A 1 86 ? -4.580 0.798 21.277 1.00 94.25 86 VAL A O 1
ATOM 670 N N . ALA A 1 87 ? -5.832 1.303 23.078 1.00 91.75 87 ALA A N 1
ATOM 671 C CA . ALA A 1 87 ? -6.369 -0.045 23.246 1.00 91.75 87 ALA A CA 1
ATOM 672 C C . ALA A 1 87 ? -7.216 -0.470 22.037 1.00 91.75 87 ALA A C 1
ATOM 674 O O . ALA A 1 87 ? -6.975 -1.540 21.478 1.00 91.75 87 ALA A O 1
ATOM 675 N N . TYR A 1 88 ? -8.121 0.396 21.562 1.00 91.62 88 TYR A N 1
ATOM 676 C CA . TYR A 1 88 ? -8.925 0.127 20.360 1.00 91.62 88 TYR A CA 1
ATOM 677 C C . TYR A 1 88 ? -8.056 -0.157 19.128 1.00 91.62 88 TYR A C 1
ATOM 679 O O . TYR A 1 88 ? -8.316 -1.109 18.391 1.00 91.62 88 TYR A O 1
ATOM 687 N N . ALA A 1 89 ? -6.997 0.631 18.913 1.00 94.00 89 ALA A N 1
ATOM 688 C CA . ALA A 1 89 ? -6.079 0.421 17.798 1.00 94.00 89 ALA A CA 1
ATOM 689 C C . ALA A 1 89 ? -5.345 -0.925 17.889 1.00 94.00 89 ALA A C 1
ATOM 691 O O . ALA A 1 89 ? -5.260 -1.636 16.889 1.00 94.00 89 ALA A O 1
ATOM 692 N N . LYS A 1 90 ? -4.864 -1.311 19.079 1.00 94.88 90 LYS A N 1
ATOM 693 C CA . LYS A 1 90 ? -4.232 -2.624 19.295 1.00 94.88 90 LYS A CA 1
ATOM 694 C C . LYS A 1 90 ? -5.206 -3.769 19.022 1.00 94.88 90 LYS A C 1
ATOM 696 O O . LYS A 1 90 ? -4.854 -4.685 18.287 1.00 94.88 90 LYS A O 1
ATOM 701 N N . SER A 1 91 ? -6.433 -3.692 19.538 1.00 92.88 91 SER A N 1
ATOM 702 C CA . SER A 1 91 ? -7.460 -4.711 19.282 1.00 92.88 91 SER A CA 1
ATOM 703 C C . SER A 1 91 ? -7.807 -4.824 17.796 1.00 92.88 91 SER A C 1
ATOM 705 O O . SER A 1 91 ? -7.990 -5.929 17.289 1.00 92.88 91 SER A O 1
ATOM 707 N N . LEU A 1 92 ? -7.843 -3.704 17.065 1.00 93.38 92 LEU A N 1
ATOM 708 C CA . LEU A 1 92 ? -8.042 -3.728 15.617 1.00 93.38 92 LEU A CA 1
ATOM 709 C C . LEU A 1 92 ? -6.846 -4.355 14.882 1.00 93.38 92 LEU A C 1
ATOM 711 O O . LEU A 1 92 ? -7.051 -5.121 13.944 1.00 93.38 92 LEU A O 1
ATOM 715 N N . CYS A 1 93 ? -5.610 -4.074 15.303 1.00 95.25 93 CYS A N 1
ATOM 716 C CA . CYS A 1 93 ? -4.417 -4.724 14.755 1.00 95.25 93 CYS A CA 1
ATOM 717 C C . CYS A 1 93 ? -4.450 -6.244 14.948 1.00 95.25 93 CYS A C 1
ATOM 719 O O . CYS A 1 93 ? -4.165 -6.982 14.003 1.00 95.25 93 CYS A O 1
ATOM 721 N N . GLU A 1 94 ? -4.849 -6.710 16.132 1.00 93.88 94 GLU A N 1
ATOM 722 C CA . GLU A 1 94 ? -5.033 -8.138 16.396 1.00 93.88 94 GLU A CA 1
ATOM 723 C C . GLU A 1 94 ? -6.124 -8.730 15.507 1.00 93.88 94 GLU A C 1
ATOM 725 O O . GLU A 1 94 ? -5.882 -9.734 14.846 1.00 93.88 94 GLU A O 1
ATOM 730 N N . TYR A 1 95 ? -7.282 -8.071 15.386 1.00 94.06 95 TYR A N 1
ATOM 731 C CA . TYR A 1 95 ? -8.341 -8.511 14.473 1.00 94.06 95 TYR A CA 1
ATOM 732 C C . TYR A 1 95 ? -7.839 -8.650 13.030 1.00 94.06 95 TYR A C 1
ATOM 734 O O . TYR A 1 95 ? -8.100 -9.660 12.375 1.00 94.06 95 TYR A O 1
ATOM 742 N N . VAL A 1 96 ? -7.096 -7.656 12.527 1.00 95.38 96 VAL A N 1
ATOM 743 C CA . VAL A 1 96 ? -6.505 -7.688 11.180 1.00 95.38 96 VAL A CA 1
ATOM 744 C C . VAL A 1 96 ? -5.561 -8.879 11.042 1.00 95.38 96 VAL A C 1
ATOM 746 O O . VAL A 1 96 ? -5.649 -9.612 10.058 1.00 95.38 96 VAL A O 1
ATOM 749 N N . LYS A 1 97 ? -4.696 -9.112 12.033 1.00 95.19 97 LYS A N 1
ATOM 750 C CA . LYS A 1 97 ? -3.778 -10.253 12.049 1.00 95.19 97 LYS A CA 1
ATOM 751 C C . LYS A 1 97 ? -4.526 -11.584 12.088 1.00 95.19 97 LYS A C 1
ATOM 753 O O . LYS A 1 97 ? -4.189 -12.482 11.321 1.00 95.19 97 LYS A O 1
ATOM 758 N N . THR A 1 98 ? -5.555 -11.728 12.918 1.00 93.81 98 THR A N 1
ATOM 759 C CA . THR A 1 98 ? -6.402 -12.930 12.957 1.00 93.81 98 THR A CA 1
ATOM 760 C C . THR A 1 98 ? -7.084 -13.162 11.612 1.00 93.81 98 THR A C 1
ATOM 762 O O . THR A 1 98 ? -7.029 -14.273 11.091 1.00 93.81 98 THR A O 1
ATOM 765 N N . PHE A 1 99 ? -7.650 -12.115 11.005 1.00 94.56 99 PHE A N 1
ATOM 766 C CA . PHE A 1 99 ? -8.293 -12.215 9.700 1.00 94.56 99 PHE A CA 1
ATOM 767 C C . PHE A 1 99 ? -7.306 -12.640 8.614 1.00 94.56 99 PHE A C 1
ATOM 769 O O . PHE A 1 99 ? -7.590 -13.581 7.886 1.00 94.56 99 PHE A O 1
ATOM 776 N N . VAL A 1 100 ? -6.122 -12.035 8.531 1.00 95.69 100 VAL A N 1
ATOM 777 C CA . VAL A 1 100 ? -5.085 -12.427 7.556 1.00 95.69 100 VAL A CA 1
ATOM 778 C C . VAL A 1 100 ? -4.655 -13.896 7.718 1.00 95.69 100 VAL A C 1
ATOM 780 O O . VAL A 1 100 ? -4.322 -14.568 6.741 1.00 95.69 100 VAL A O 1
ATOM 783 N N . ASN A 1 101 ? -4.720 -14.426 8.939 1.00 95.12 101 ASN A N 1
ATOM 784 C CA . ASN A 1 101 ? -4.422 -15.825 9.248 1.00 95.12 101 ASN A CA 1
ATOM 785 C C . ASN A 1 101 ? -5.618 -16.775 9.072 1.00 95.12 101 ASN A C 1
ATOM 787 O O . ASN A 1 101 ? -5.514 -17.954 9.413 1.00 95.12 101 ASN A O 1
ATOM 791 N N . SER A 1 102 ? -6.743 -16.293 8.542 1.00 94.94 102 SER A N 1
ATOM 792 C CA . SER A 1 102 ? -7.975 -17.072 8.457 1.00 94.94 102 SER A CA 1
ATOM 793 C C . SER A 1 102 ? -8.185 -17.816 7.140 1.00 94.94 102 SER A C 1
ATOM 795 O O . SER A 1 102 ? -7.613 -17.467 6.100 1.00 94.94 102 SER A O 1
ATOM 797 N N . GLU A 1 103 ? -9.048 -18.832 7.178 1.00 95.19 103 GLU A N 1
ATOM 798 C CA . GLU A 1 103 ? -9.549 -19.517 5.980 1.00 95.19 103 GLU A CA 1
ATOM 799 C C . GLU A 1 103 ? -10.333 -18.551 5.082 1.00 95.19 103 GLU A C 1
ATOM 801 O O . GLU A 1 103 ? -10.187 -18.568 3.858 1.00 95.19 103 GLU A O 1
ATOM 806 N N . GLU A 1 104 ? -11.118 -17.654 5.683 1.00 93.31 104 GLU A N 1
ATOM 807 C CA . GLU A 1 104 ? -11.928 -16.674 4.968 1.00 93.31 104 GLU A CA 1
ATOM 808 C C . GLU A 1 104 ? -11.068 -15.691 4.173 1.00 93.31 104 GLU A C 1
ATOM 810 O O . GLU A 1 104 ? -11.403 -15.375 3.031 1.00 93.31 104 GLU A O 1
ATOM 815 N N . PHE A 1 105 ? -9.954 -15.217 4.737 1.00 95.31 105 PHE A N 1
ATOM 816 C CA . PHE A 1 105 ? -9.024 -14.356 4.005 1.00 95.31 105 PHE A CA 1
ATOM 817 C C . PHE A 1 105 ? -8.398 -15.091 2.823 1.00 95.31 105 PHE A C 1
ATOM 819 O O . PHE A 1 105 ? -8.389 -14.551 1.717 1.00 95.31 105 PHE A O 1
ATOM 826 N N . ALA A 1 106 ? -7.933 -16.329 3.026 1.00 94.56 106 ALA A N 1
ATOM 827 C CA . ALA A 1 106 ? -7.354 -17.134 1.953 1.00 94.56 106 ALA A CA 1
ATOM 828 C C . ALA A 1 106 ? -8.357 -17.347 0.805 1.00 94.56 106 ALA A C 1
ATOM 830 O O . ALA A 1 106 ? -8.027 -17.114 -0.359 1.00 94.56 106 ALA A O 1
ATOM 831 N N . ALA A 1 107 ? -9.603 -17.704 1.132 1.00 94.19 107 ALA A N 1
ATOM 832 C CA . ALA A 1 107 ? -10.667 -17.899 0.153 1.00 94.19 107 ALA A CA 1
ATOM 833 C C . ALA A 1 107 ? -11.032 -16.600 -0.585 1.00 94.19 107 ALA A C 1
ATOM 835 O O . ALA A 1 107 ? -11.147 -16.595 -1.813 1.00 94.19 107 ALA A O 1
ATOM 836 N N . GLN A 1 108 ? -11.189 -15.482 0.134 1.00 92.62 108 GLN A N 1
ATOM 837 C CA . GLN A 1 108 ? -11.519 -14.195 -0.484 1.00 92.62 108 GLN A CA 1
ATOM 838 C C . GLN A 1 108 ? -10.387 -13.678 -1.372 1.00 92.62 108 GLN A C 1
ATOM 840 O O . GLN A 1 108 ? -10.652 -13.202 -2.476 1.00 92.62 108 GLN A O 1
ATOM 845 N N . TYR A 1 109 ? -9.139 -13.779 -0.913 1.00 93.69 109 TYR A N 1
ATOM 846 C CA . TYR A 1 109 ? -7.973 -13.374 -1.687 1.00 93.69 109 TYR A CA 1
ATOM 847 C C . TYR A 1 109 ? -7.868 -14.184 -2.978 1.00 93.69 109 TYR A C 1
ATOM 849 O O . TYR A 1 109 ? -7.842 -13.600 -4.060 1.00 93.69 109 TYR A O 1
ATOM 857 N N . GLN A 1 110 ? -7.906 -15.515 -2.878 1.00 94.25 110 GLN A N 1
ATOM 858 C CA . GLN A 1 110 ? -7.810 -16.395 -4.039 1.00 94.25 110 GLN A CA 1
ATOM 859 C C . GLN A 1 110 ? -8.974 -16.173 -5.012 1.00 94.25 110 GLN A C 1
ATOM 861 O O . GLN A 1 110 ? -8.762 -16.041 -6.215 1.00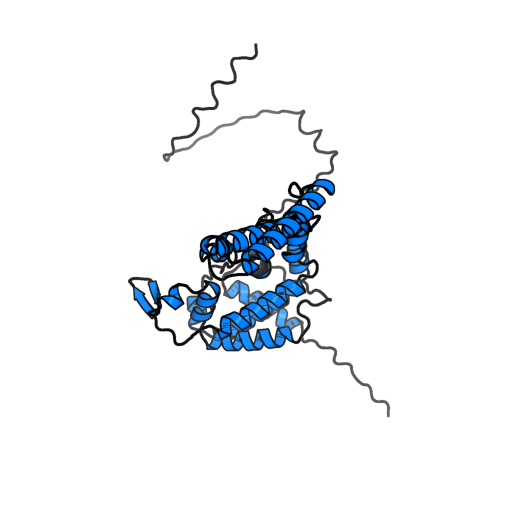 94.25 110 GLN A O 1
ATOM 866 N N . GLY A 1 111 ? -10.200 -16.039 -4.501 1.00 92.06 111 GLY A N 1
ATOM 867 C CA . GLY A 1 111 ? -11.372 -15.763 -5.329 1.00 92.06 111 GLY A CA 1
ATOM 868 C C . GLY A 1 111 ? -11.277 -14.435 -6.083 1.00 92.06 111 GLY A C 1
ATOM 869 O O . GLY A 1 111 ? -11.706 -14.354 -7.233 1.00 92.06 111 GLY A O 1
ATOM 870 N N . LYS A 1 112 ? -10.707 -13.389 -5.473 1.00 89.62 112 LYS A N 1
ATOM 871 C CA . LYS A 1 112 ? -10.470 -12.114 -6.161 1.00 89.62 112 LYS A CA 1
ATOM 872 C C . LYS A 1 112 ? -9.301 -12.191 -7.146 1.00 89.62 112 LYS A C 1
ATOM 874 O O . LYS A 1 112 ? -9.415 -11.674 -8.253 1.00 89.62 112 LYS A O 1
ATOM 879 N N . ARG A 1 113 ? -8.216 -12.875 -6.777 1.00 90.44 113 ARG A N 1
ATOM 880 C CA . ARG A 1 113 ? -7.032 -13.083 -7.619 1.00 90.44 113 ARG A CA 1
ATOM 881 C C . ARG A 1 113 ? -7.378 -13.790 -8.929 1.00 90.44 113 ARG A C 1
ATOM 883 O O . ARG A 1 113 ? -6.970 -13.319 -9.985 1.00 90.44 113 ARG A O 1
ATOM 890 N N . GLU A 1 114 ? -8.163 -14.867 -8.869 1.00 91.19 114 GLU A N 1
ATOM 891 C CA . GLU A 1 114 ? -8.606 -15.594 -10.068 1.00 91.19 114 GLU A CA 1
ATOM 892 C C . GLU A 1 114 ? -9.541 -14.753 -10.946 1.00 91.19 114 GLU A C 1
ATOM 894 O O . GLU A 1 114 ? -9.424 -14.783 -12.167 1.00 91.19 114 GLU A O 1
ATOM 899 N N . LYS A 1 115 ? -10.427 -13.946 -10.348 1.00 88.38 115 LYS A N 1
ATOM 900 C CA . LYS A 1 115 ? -11.309 -13.036 -11.103 1.00 88.38 115 LYS A CA 1
ATOM 901 C C . LYS A 1 115 ? -10.554 -11.922 -11.826 1.00 88.38 115 LYS A C 1
ATOM 903 O O . LYS A 1 115 ? -11.012 -11.492 -12.876 1.00 88.38 115 LYS A O 1
ATOM 908 N N . ALA A 1 116 ? -9.440 -11.464 -11.257 1.00 86.25 116 ALA A N 1
ATOM 909 C CA . ALA A 1 116 ? -8.586 -10.429 -11.836 1.00 86.25 116 ALA A CA 1
ATOM 910 C C . ALA A 1 116 ? -7.554 -10.982 -12.835 1.00 86.25 116 ALA A C 1
ATOM 912 O O . ALA A 1 116 ? -6.728 -10.227 -13.343 1.00 86.25 116 ALA A O 1
ATOM 913 N N . LYS A 1 117 ? -7.537 -12.301 -13.073 1.00 88.19 117 LYS A N 1
ATOM 914 C CA . LYS A 1 117 ? -6.564 -12.931 -13.963 1.00 88.19 117 LYS A CA 1
ATOM 915 C C . LYS A 1 117 ? -6.801 -12.474 -15.410 1.00 88.19 117 LYS A C 1
ATOM 917 O O . LYS A 1 117 ? -7.909 -12.667 -15.917 1.00 88.19 117 LYS A O 1
ATOM 922 N N . PRO A 1 118 ? -5.783 -11.919 -16.096 1.00 87.50 118 PRO A N 1
ATOM 923 C CA . PRO A 1 118 ? -5.913 -11.505 -17.485 1.00 87.50 118 PRO A CA 1
ATOM 924 C C . PRO A 1 118 ? -6.337 -12.669 -18.379 1.00 87.50 118 PRO A C 1
ATOM 926 O O . PRO A 1 118 ? -5.837 -13.787 -18.247 1.00 87.50 118 PRO A O 1
ATOM 929 N N . THR A 1 119 ? -7.258 -12.392 -19.300 1.00 87.62 119 THR A N 1
ATOM 930 C CA . THR A 1 119 ? -7.745 -13.372 -20.284 1.00 87.62 119 THR A CA 1
ATOM 931 C C . THR A 1 119 ? -7.116 -13.187 -21.660 1.00 87.62 119 THR A C 1
ATOM 933 O O . THR A 1 119 ? -7.236 -14.072 -22.505 1.00 87.62 119 THR A O 1
ATOM 936 N N . GLN A 1 120 ? -6.453 -12.051 -21.893 1.00 82.94 120 GLN A N 1
ATOM 937 C CA . GLN A 1 120 ? -5.828 -11.697 -23.162 1.00 82.94 120 GLN A CA 1
ATOM 938 C C . GLN A 1 120 ? -4.515 -10.950 -22.912 1.00 82.94 120 GLN A C 1
ATOM 940 O O . GLN A 1 120 ? -4.383 -10.189 -21.947 1.00 82.94 120 GLN A O 1
ATOM 945 N N . GLU A 1 121 ? -3.558 -11.170 -23.805 1.00 82.75 121 GLU A N 1
ATOM 946 C CA . GLU A 1 121 ? -2.305 -10.422 -23.867 1.00 82.75 121 GLU A CA 1
ATOM 947 C C . GLU A 1 121 ? -2.410 -9.344 -24.954 1.00 82.75 121 GLU A C 1
ATOM 949 O O . GLU A 1 121 ? -3.150 -9.526 -25.928 1.00 82.75 121 GLU A O 1
ATOM 954 N N . PRO A 1 122 ? -1.702 -8.211 -24.808 1.00 82.19 122 PRO A N 1
ATOM 955 C CA . PRO A 1 122 ? -1.663 -7.200 -25.849 1.00 82.19 122 PRO A CA 1
ATOM 956 C C . PRO A 1 122 ? -0.981 -7.754 -27.103 1.00 82.19 122 PRO A C 1
ATOM 958 O O . PRO A 1 122 ? -0.186 -8.696 -27.046 1.00 82.19 122 PRO A O 1
ATOM 961 N N . TRP A 1 123 ? -1.269 -7.135 -28.250 1.00 83.62 123 TRP A N 1
ATOM 962 C CA . TRP A 1 123 ? -0.532 -7.435 -29.474 1.00 83.62 123 TRP A CA 1
ATOM 963 C C . TRP A 1 123 ? 0.966 -7.202 -29.254 1.00 83.62 123 TRP A C 1
ATOM 965 O O . TRP A 1 123 ? 1.370 -6.196 -28.663 1.00 83.62 123 TRP A O 1
ATOM 975 N N . ARG A 1 124 ? 1.783 -8.126 -29.758 1.00 82.31 124 ARG A N 1
ATOM 976 C CA . ARG A 1 124 ? 3.237 -8.061 -29.671 1.00 82.31 124 ARG A CA 1
ATOM 977 C C . ARG A 1 124 ? 3.843 -8.246 -31.058 1.00 82.31 124 ARG A C 1
ATOM 979 O O . ARG A 1 124 ? 3.341 -9.089 -31.808 1.00 82.31 124 ARG A O 1
ATOM 986 N N . PRO A 1 125 ? 4.945 -7.540 -31.357 1.00 86.88 125 PRO A N 1
ATOM 987 C CA . PRO A 1 125 ? 5.750 -7.864 -32.515 1.00 86.88 125 PRO A CA 1
ATOM 988 C C . PRO A 1 125 ? 6.214 -9.328 -32.487 1.00 86.88 125 PRO A C 1
ATOM 990 O O . PRO A 1 125 ? 6.485 -9.897 -31.422 1.00 86.88 125 PRO A O 1
ATOM 993 N N . ASP A 1 126 ? 6.299 -9.954 -33.655 1.00 90.25 126 ASP A N 1
ATOM 994 C CA . ASP A 1 126 ? 6.868 -11.295 -33.778 1.00 90.25 126 ASP A CA 1
ATOM 995 C C . ASP A 1 126 ? 8.402 -11.289 -33.590 1.00 90.25 126 ASP A C 1
ATOM 997 O O . ASP A 1 126 ? 9.032 -10.255 -33.349 1.00 90.25 126 ASP A O 1
ATOM 1001 N N . ALA A 1 127 ? 9.023 -12.469 -33.659 1.00 90.00 127 ALA A N 1
ATOM 1002 C CA . ALA A 1 127 ? 10.462 -12.606 -33.444 1.00 90.00 127 ALA A CA 1
ATOM 1003 C C . ALA A 1 127 ? 11.306 -11.837 -34.479 1.00 90.00 127 ALA A C 1
ATOM 1005 O O . ALA A 1 127 ? 12.372 -11.328 -34.126 1.00 90.00 127 ALA A O 1
ATOM 1006 N N . GLU A 1 128 ? 10.841 -11.728 -35.726 1.00 92.94 128 GLU A N 1
ATOM 1007 C CA . GLU A 1 128 ? 11.549 -11.020 -36.796 1.00 92.94 128 GLU A CA 1
ATOM 1008 C C . GLU A 1 128 ? 11.468 -9.508 -36.581 1.00 92.94 128 GLU A C 1
ATOM 1010 O O . GLU A 1 128 ? 12.483 -8.809 -36.627 1.00 92.94 128 GLU A O 1
ATOM 1015 N N . GLN A 1 129 ? 10.283 -9.009 -36.236 1.00 91.88 129 GLN A N 1
ATOM 1016 C CA . GLN A 1 129 ? 10.070 -7.607 -35.889 1.00 91.88 129 GLN A CA 1
ATOM 1017 C C . GLN A 1 129 ? 10.861 -7.208 -34.634 1.00 91.88 129 GLN A C 1
ATOM 1019 O O . GLN A 1 129 ? 11.486 -6.149 -34.601 1.00 91.88 129 GLN A O 1
ATOM 1024 N N . MET A 1 130 ? 10.918 -8.074 -33.617 1.00 92.19 130 MET A N 1
ATOM 1025 C CA . MET A 1 130 ? 11.749 -7.855 -32.427 1.00 92.19 130 MET A CA 1
ATOM 1026 C C . MET A 1 130 ? 13.247 -7.828 -32.754 1.00 92.19 130 MET A C 1
ATOM 1028 O O . MET A 1 130 ? 13.994 -7.039 -32.168 1.00 92.19 130 MET A O 1
ATOM 1032 N N . ALA A 1 131 ? 13.704 -8.664 -33.690 1.00 93.81 131 ALA A N 1
ATOM 1033 C CA . ALA A 1 131 ? 15.084 -8.632 -34.165 1.00 93.81 131 ALA A CA 1
ATOM 1034 C C . ALA A 1 131 ? 15.399 -7.322 -34.907 1.00 93.81 131 ALA A C 1
ATOM 1036 O O . ALA A 1 131 ? 16.467 -6.746 -34.683 1.00 93.81 131 ALA A O 1
ATOM 1037 N N . ALA A 1 132 ? 14.462 -6.817 -35.718 1.00 94.19 132 ALA A N 1
ATOM 1038 C CA . ALA A 1 132 ? 14.583 -5.514 -36.370 1.00 94.19 132 ALA A CA 1
ATOM 1039 C C . ALA A 1 132 ? 14.675 -4.374 -35.342 1.00 94.19 132 ALA A C 1
ATOM 1041 O O . ALA A 1 132 ? 15.633 -3.606 -35.382 1.00 94.19 132 ALA A O 1
ATOM 1042 N N . PHE A 1 133 ? 13.791 -4.336 -34.336 1.00 93.50 133 PHE A N 1
ATOM 1043 C CA . PHE A 1 133 ? 13.856 -3.319 -33.277 1.00 93.50 133 PHE A CA 1
ATOM 1044 C C . PHE A 1 133 ? 15.176 -3.340 -32.496 1.00 93.50 133 PHE A C 1
ATOM 1046 O O . PHE A 1 133 ? 15.740 -2.287 -32.200 1.00 93.50 133 PHE A O 1
ATOM 1053 N N . ARG A 1 134 ? 15.702 -4.530 -32.172 1.00 94.50 134 ARG A N 1
ATOM 1054 C CA . ARG A 1 134 ? 17.012 -4.672 -31.509 1.00 94.50 134 ARG A CA 1
ATOM 1055 C C . ARG A 1 134 ? 18.146 -4.112 -32.359 1.00 94.50 134 ARG A C 1
ATOM 1057 O O . ARG A 1 134 ? 19.063 -3.490 -31.824 1.00 94.50 134 ARG A O 1
ATOM 1064 N N . LYS A 1 135 ? 18.095 -4.349 -33.670 1.00 96.12 135 LYS A N 1
ATOM 1065 C CA . LYS A 1 135 ? 19.082 -3.828 -34.614 1.00 96.12 135 LYS A CA 1
ATOM 1066 C C . LYS A 1 135 ? 18.998 -2.302 -34.705 1.00 96.12 135 LYS A C 1
ATOM 1068 O O . LYS A 1 135 ? 20.016 -1.645 -34.510 1.00 96.12 135 LYS A O 1
ATOM 1073 N N . ASP A 1 136 ? 17.802 -1.752 -34.892 1.00 94.81 136 ASP A N 1
ATOM 1074 C CA . ASP A 1 136 ? 17.579 -0.306 -35.004 1.00 94.81 136 ASP A CA 1
ATOM 1075 C C . ASP A 1 136 ? 17.998 0.447 -33.733 1.00 94.81 136 ASP A C 1
ATOM 1077 O O . ASP A 1 136 ? 18.603 1.521 -33.810 1.00 94.81 136 ASP A O 1
ATOM 1081 N N . LEU A 1 137 ? 17.739 -0.131 -32.552 1.00 95.94 137 LEU A N 1
ATOM 1082 C CA . LEU A 1 137 ? 18.204 0.423 -31.280 1.00 95.94 137 LEU A CA 1
ATOM 1083 C C . LEU A 1 137 ? 19.736 0.443 -31.214 1.00 95.94 137 LEU A C 1
ATOM 1085 O O . LEU A 1 137 ? 20.318 1.461 -30.844 1.00 95.94 137 LEU A O 1
ATOM 1089 N N . LYS A 1 138 ? 20.402 -0.649 -31.612 1.00 96.94 138 LYS A N 1
ATOM 1090 C CA . LYS A 1 138 ? 21.870 -0.736 -31.627 1.00 96.94 138 LYS A CA 1
ATOM 1091 C C . LYS A 1 138 ? 22.495 0.283 -32.585 1.00 96.94 138 LYS A C 1
ATOM 1093 O O . LYS A 1 138 ? 23.504 0.905 -32.248 1.00 96.94 138 LYS A O 1
ATOM 1098 N N . ASP A 1 139 ? 21.896 0.470 -33.757 1.00 96.06 139 ASP A N 1
ATOM 1099 C CA . ASP A 1 139 ? 22.362 1.439 -34.752 1.00 96.06 139 ASP A CA 1
ATOM 1100 C C . ASP A 1 139 ? 22.144 2.885 -34.260 1.00 96.06 139 ASP A C 1
ATOM 1102 O O . ASP A 1 139 ? 23.041 3.724 -34.380 1.00 96.06 139 ASP A O 1
ATOM 1106 N N . SER A 1 140 ? 21.014 3.158 -33.598 1.00 94.81 140 SER A N 1
ATOM 1107 C CA . SER A 1 140 ? 20.717 4.455 -32.968 1.00 94.81 140 SER A CA 1
ATOM 1108 C C . SER A 1 140 ? 21.663 4.774 -31.803 1.00 94.81 140 SER A C 1
ATOM 1110 O O . SER A 1 140 ? 22.173 5.891 -31.703 1.00 94.81 140 SER A O 1
ATOM 1112 N N . GLU A 1 141 ? 21.958 3.794 -30.942 1.00 95.50 141 GLU A N 1
ATOM 1113 C CA . GLU A 1 141 ? 22.931 3.923 -29.849 1.00 95.50 141 GLU A CA 1
ATOM 1114 C C . GLU A 1 141 ? 24.336 4.232 -30.373 1.00 95.50 141 GLU A C 1
ATOM 1116 O O . GLU A 1 141 ? 25.028 5.096 -29.826 1.00 95.50 141 GLU A O 1
ATOM 1121 N N . LYS A 1 142 ? 24.748 3.568 -31.459 1.00 96.00 142 LYS A N 1
ATOM 1122 C CA . LYS A 1 142 ? 26.033 3.830 -32.111 1.00 96.00 142 LYS A CA 1
ATOM 1123 C C . LYS A 1 142 ? 26.084 5.240 -32.702 1.00 96.00 142 LYS A C 1
ATOM 1125 O O . LYS A 1 142 ? 27.033 5.969 -32.429 1.00 96.00 142 LYS A O 1
ATOM 1130 N N . SER A 1 143 ? 25.053 5.647 -33.443 1.00 93.06 143 SER A N 1
ATOM 1131 C CA . SER A 1 143 ? 24.960 6.991 -34.028 1.00 93.06 143 SER A CA 1
ATOM 1132 C C . SER A 1 143 ? 25.023 8.088 -32.958 1.00 93.06 143 SER A C 1
ATOM 1134 O O . SER A 1 143 ? 25.766 9.060 -33.096 1.00 93.06 143 SER A O 1
ATOM 1136 N N . LEU A 1 144 ? 24.318 7.897 -31.839 1.00 93.94 144 LEU A N 1
ATOM 1137 C CA . LEU A 1 144 ? 24.375 8.796 -30.689 1.00 93.94 144 LEU A CA 1
ATOM 1138 C C . LEU A 1 144 ? 25.777 8.849 -30.059 1.00 93.94 144 LEU A C 1
ATOM 1140 O O . LEU A 1 144 ? 26.241 9.926 -29.682 1.00 93.94 144 LEU A O 1
ATOM 1144 N N . ALA A 1 145 ? 26.458 7.708 -29.931 1.00 94.81 145 ALA A N 1
ATOM 1145 C CA . ALA A 1 145 ? 27.817 7.656 -29.398 1.00 94.81 145 ALA A CA 1
ATOM 1146 C C . ALA A 1 145 ? 28.821 8.388 -30.302 1.00 94.81 145 ALA A C 1
ATOM 1148 O O . ALA A 1 145 ? 29.683 9.104 -29.792 1.00 94.81 145 ALA A O 1
ATOM 1149 N N . ASP A 1 146 ? 28.696 8.245 -31.621 1.00 93.44 146 ASP A N 1
ATOM 1150 C CA . ASP A 1 146 ? 29.570 8.914 -32.585 1.00 93.44 146 ASP A CA 1
ATOM 1151 C C . ASP A 1 146 ? 29.301 10.432 -32.617 1.00 93.44 146 ASP A C 1
ATOM 1153 O O . ASP A 1 146 ? 30.241 11.214 -32.483 1.00 93.44 146 ASP A O 1
ATOM 1157 N N . MET A 1 147 ? 28.036 10.875 -32.590 1.00 90.19 147 MET A N 1
ATOM 1158 C CA . MET A 1 147 ? 27.692 12.303 -32.453 1.00 90.19 147 MET A CA 1
ATOM 1159 C C . MET A 1 147 ? 28.225 12.941 -31.167 1.00 90.19 147 MET A C 1
ATOM 1161 O O . MET A 1 147 ? 28.704 14.077 -31.183 1.00 90.19 147 MET A O 1
ATOM 1165 N N . LYS A 1 148 ? 28.186 12.218 -30.041 1.00 92.19 148 LYS A N 1
ATOM 1166 C CA . LYS A 1 148 ? 28.777 12.691 -28.780 1.00 92.19 148 LYS A CA 1
ATOM 1167 C C . LYS A 1 148 ? 30.289 12.884 -28.882 1.00 92.19 148 LYS A C 1
ATOM 1169 O O . LYS A 1 148 ? 30.812 13.829 -28.292 1.00 92.19 148 LYS A O 1
ATOM 1174 N N . LYS A 1 149 ? 30.987 12.008 -29.613 1.00 92.94 149 LYS A N 1
ATOM 1175 C CA . LYS A 1 149 ? 32.439 12.108 -29.833 1.00 92.94 149 LYS A CA 1
ATOM 1176 C C . LYS A 1 149 ? 32.789 13.268 -30.758 1.00 92.94 149 LYS A C 1
ATOM 1178 O O . LYS A 1 149 ? 33.694 14.036 -30.445 1.00 92.94 149 LYS A O 1
ATOM 1183 N N . GLU A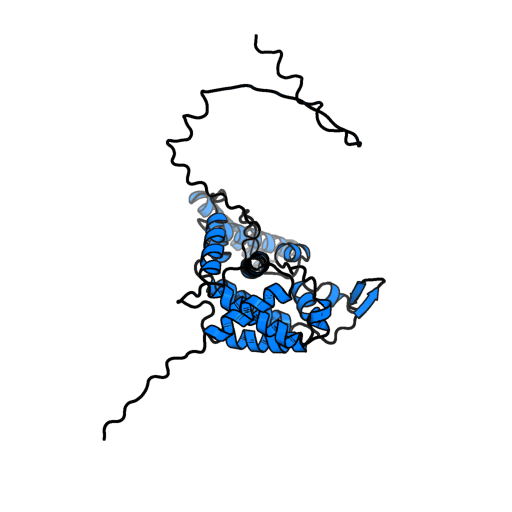 1 150 ? 32.065 13.404 -31.865 1.00 90.19 150 GLU A N 1
ATOM 1184 C CA . GLU A 1 150 ? 32.320 14.425 -32.886 1.00 90.19 150 GLU A CA 1
ATOM 1185 C C . GLU A 1 150 ? 31.808 15.816 -32.479 1.00 90.19 150 GLU A C 1
ATOM 1187 O O . GLU A 1 150 ? 32.173 16.817 -33.092 1.00 90.19 150 GLU A O 1
ATOM 1192 N N . LYS A 1 151 ? 30.983 15.902 -31.421 1.00 84.06 151 LYS A N 1
ATOM 1193 C CA . LYS A 1 151 ? 30.327 17.129 -30.924 1.00 84.06 151 LYS A CA 1
ATOM 1194 C C . LYS A 1 151 ? 29.493 17.857 -31.986 1.00 84.06 151 LYS A C 1
ATOM 1196 O O . LYS A 1 151 ? 29.104 19.012 -31.799 1.00 84.06 151 LYS A O 1
ATOM 1201 N N . THR A 1 152 ? 29.182 17.185 -33.087 1.00 75.94 152 THR A N 1
ATOM 1202 C CA . THR A 1 152 ? 28.272 17.668 -34.120 1.00 75.94 152 THR A CA 1
ATOM 1203 C C . THR A 1 152 ? 26.865 17.744 -33.545 1.00 75.94 152 THR A C 1
ATOM 1205 O O . THR A 1 152 ? 26.437 16.831 -32.842 1.00 75.94 152 THR A O 1
ATOM 1208 N N . MET A 1 153 ? 26.127 18.813 -33.854 1.00 79.44 153 MET A N 1
ATOM 1209 C CA . MET A 1 153 ? 24.718 18.944 -33.457 1.00 79.44 153 MET A CA 1
ATOM 1210 C C . MET A 1 153 ? 24.492 18.823 -31.938 1.00 79.44 153 MET A C 1
ATOM 1212 O O . MET A 1 153 ? 23.484 18.276 -31.498 1.00 79.44 153 MET A O 1
ATOM 1216 N N . ALA A 1 154 ? 25.406 19.374 -31.126 1.00 84.19 154 ALA A N 1
ATOM 1217 C CA . ALA A 1 154 ? 25.377 19.281 -29.661 1.00 84.19 154 ALA A CA 1
ATOM 1218 C C . ALA A 1 154 ? 24.032 19.683 -29.022 1.00 84.19 154 ALA A C 1
ATOM 1220 O O . ALA A 1 154 ? 23.638 19.108 -28.010 1.00 84.19 154 ALA A O 1
ATOM 1221 N N . ALA A 1 155 ? 23.297 20.614 -29.639 1.00 89.44 155 ALA A N 1
ATOM 1222 C CA . ALA A 1 155 ? 21.965 21.028 -29.195 1.00 89.44 155 ALA A CA 1
ATOM 1223 C C . ALA A 1 155 ? 20.897 19.915 -29.295 1.00 89.44 155 ALA A C 1
ATOM 1225 O O . ALA A 1 155 ? 19.918 19.947 -28.556 1.00 89.44 155 ALA A O 1
ATOM 1226 N N . TYR A 1 156 ? 21.085 18.926 -30.173 1.00 87.06 156 TYR A N 1
ATOM 1227 C CA . TYR A 1 156 ? 20.136 17.834 -30.429 1.00 87.06 156 TYR A CA 1
ATOM 1228 C C . TYR A 1 156 ? 20.473 16.537 -29.680 1.00 87.06 156 TYR A C 1
ATOM 1230 O O . TYR A 1 156 ? 19.616 15.659 -29.566 1.00 87.06 156 TYR A O 1
ATOM 1238 N N . ILE A 1 157 ? 21.688 16.418 -29.125 1.00 90.25 157 ILE A N 1
ATOM 1239 C CA . ILE A 1 157 ? 22.129 15.233 -28.367 1.00 90.25 157 ILE A CA 1
ATOM 1240 C C . ILE A 1 157 ? 21.142 14.870 -27.240 1.00 90.25 157 ILE A C 1
ATOM 1242 O O . ILE A 1 157 ? 20.754 13.702 -27.187 1.00 90.25 157 ILE A O 1
ATOM 1246 N N . PRO A 1 158 ? 20.653 15.807 -26.398 1.00 93.94 158 PRO A N 1
ATOM 1247 C CA . PRO A 1 158 ? 19.708 15.460 -25.331 1.00 93.94 158 PRO A CA 1
ATOM 1248 C C . PRO A 1 158 ? 18.379 14.894 -25.851 1.00 93.94 158 PRO A C 1
ATOM 1250 O O . PRO A 1 158 ? 17.825 13.957 -25.280 1.00 93.94 158 PRO A O 1
ATOM 1253 N N . GLN A 1 159 ? 17.866 15.430 -26.966 1.00 92.00 159 GLN A N 1
ATOM 1254 C CA . GLN A 1 159 ? 16.633 14.935 -27.585 1.00 92.00 159 GLN A CA 1
ATOM 1255 C C . GLN A 1 159 ? 16.817 13.510 -28.120 1.00 92.00 159 GLN A C 1
ATOM 1257 O O . GLN A 1 159 ? 15.932 12.667 -27.976 1.00 92.00 159 GLN A O 1
ATOM 1262 N N . MET A 1 160 ? 17.973 13.232 -28.720 1.00 90.25 160 MET A N 1
ATOM 1263 C CA . MET A 1 160 ? 18.310 11.898 -29.198 1.00 90.25 160 MET A CA 1
ATOM 1264 C C . MET A 1 160 ? 18.538 10.889 -28.071 1.00 90.25 160 MET A C 1
ATOM 1266 O O . MET A 1 160 ? 18.099 9.748 -28.192 1.00 90.25 160 MET A O 1
ATOM 1270 N N . GLU A 1 161 ? 19.183 11.290 -26.973 1.00 93.12 161 GLU A N 1
ATOM 1271 C CA . GLU A 1 161 ? 19.319 10.455 -25.772 1.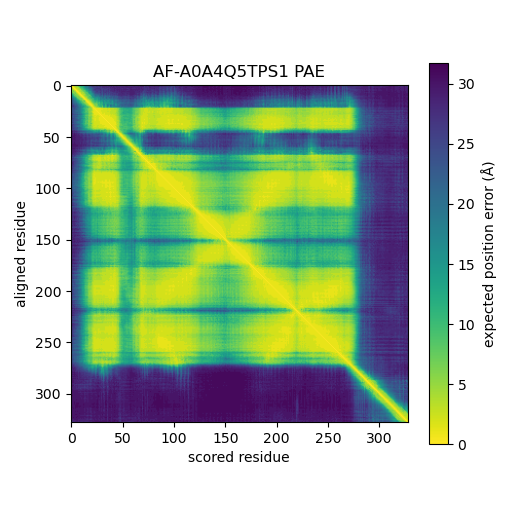00 93.12 161 GLU A CA 1
ATOM 1272 C C . GLU A 1 161 ? 17.954 10.030 -25.236 1.00 93.12 161 GLU A C 1
ATOM 1274 O O . GLU A 1 161 ? 17.736 8.850 -24.958 1.00 93.12 161 GLU A O 1
ATOM 1279 N N . GLU A 1 162 ? 17.016 10.974 -25.144 1.00 93.94 162 GLU A N 1
ATOM 1280 C CA . GLU A 1 162 ? 15.651 10.687 -24.711 1.00 93.94 162 GLU A CA 1
ATOM 1281 C C . GLU A 1 162 ? 14.917 9.778 -25.714 1.00 93.94 162 GLU A C 1
ATOM 1283 O O . GLU A 1 162 ? 14.185 8.875 -25.309 1.00 93.94 162 GLU A O 1
ATOM 1288 N N . GLY A 1 163 ? 15.151 9.950 -27.020 1.00 92.69 163 GLY A N 1
ATOM 1289 C CA . GLY A 1 163 ? 14.628 9.065 -28.065 1.00 92.69 163 GLY A CA 1
ATOM 1290 C C . GLY A 1 163 ? 15.117 7.619 -27.925 1.00 92.69 163 GLY A C 1
ATOM 1291 O O . GLY A 1 163 ? 14.303 6.696 -27.867 1.00 92.69 163 GLY A O 1
ATOM 1292 N N . VAL A 1 164 ? 16.433 7.420 -27.792 1.00 94.50 164 VAL A N 1
ATOM 1293 C CA . VAL A 1 164 ? 17.053 6.099 -27.575 1.00 94.50 164 VAL A CA 1
ATOM 1294 C C . VAL A 1 164 ? 16.568 5.474 -26.266 1.00 94.50 164 VAL A C 1
ATOM 1296 O O . VAL A 1 164 ? 16.255 4.285 -26.217 1.00 94.50 164 VAL A O 1
ATOM 1299 N N . LYS A 1 165 ? 16.436 6.270 -25.200 1.00 94.62 165 LYS A N 1
ATOM 1300 C CA . LYS A 1 165 ? 15.890 5.813 -23.917 1.00 94.62 165 LYS A CA 1
ATOM 1301 C C . LYS A 1 165 ? 14.455 5.302 -24.062 1.00 94.62 165 LYS A C 1
ATOM 1303 O O . LYS A 1 165 ? 14.157 4.215 -23.569 1.00 94.62 165 LYS A O 1
ATOM 1308 N N . LYS A 1 166 ? 13.585 6.036 -24.765 1.00 92.19 166 LYS A N 1
ATOM 1309 C CA . LYS A 1 166 ? 12.202 5.609 -25.036 1.00 92.19 166 LYS A CA 1
ATOM 1310 C C . LYS A 1 166 ? 12.147 4.340 -25.885 1.00 92.19 166 LYS A C 1
ATOM 1312 O O . LYS A 1 166 ? 11.397 3.431 -25.544 1.00 92.19 166 LYS A O 1
ATOM 1317 N N . GLN A 1 167 ? 12.973 4.233 -26.928 1.00 91.44 167 GLN A N 1
ATOM 1318 C CA . GLN A 1 167 ? 13.072 3.011 -27.737 1.00 91.44 167 GLN A CA 1
ATOM 1319 C C . GLN A 1 167 ? 13.515 1.806 -26.899 1.00 91.44 167 GLN A C 1
ATOM 1321 O O . GLN A 1 167 ? 12.922 0.733 -26.999 1.00 91.44 167 GLN A O 1
ATOM 1326 N N . ARG A 1 168 ? 14.506 1.983 -26.017 1.00 91.75 168 ARG A N 1
ATOM 1327 C CA . ARG A 1 168 ? 14.956 0.930 -25.098 1.00 91.75 168 ARG A CA 1
ATOM 1328 C C . ARG A 1 168 ? 13.842 0.489 -24.150 1.00 91.75 168 ARG A C 1
ATOM 1330 O O . ARG A 1 168 ? 13.655 -0.706 -23.947 1.00 91.75 168 ARG A O 1
ATOM 1337 N N . GLN A 1 169 ? 13.096 1.438 -23.585 1.00 88.44 169 GLN A N 1
ATOM 1338 C CA . GLN A 1 169 ? 11.957 1.144 -22.710 1.00 88.44 169 GLN A CA 1
ATOM 1339 C C . GLN A 1 169 ? 10.844 0.398 -23.453 1.00 88.44 169 GLN A C 1
ATOM 1341 O O . GLN A 1 169 ? 10.300 -0.569 -22.923 1.00 88.44 169 GLN A O 1
ATOM 1346 N N . GLN A 1 170 ? 10.536 0.807 -24.685 1.00 87.56 170 GLN A N 1
ATOM 1347 C CA . GLN A 1 170 ? 9.547 0.133 -25.520 1.00 87.56 170 GLN A CA 1
ATOM 1348 C C . GLN A 1 170 ? 9.973 -1.304 -25.838 1.00 87.56 170 GLN A C 1
ATOM 1350 O O . GLN A 1 170 ? 9.181 -2.226 -25.662 1.00 87.56 170 GLN A O 1
ATOM 1355 N N . LEU A 1 171 ? 11.231 -1.502 -26.248 1.00 88.81 171 LEU A N 1
ATOM 1356 C CA . LEU A 1 171 ? 11.765 -2.828 -26.540 1.00 88.81 171 LEU A CA 1
ATOM 1357 C C . LEU A 1 171 ? 11.705 -3.733 -25.306 1.00 88.81 171 LEU A C 1
ATOM 1359 O O . LEU A 1 171 ? 11.193 -4.842 -25.408 1.00 88.81 171 LEU A O 1
ATOM 1363 N N . ALA A 1 172 ? 12.144 -3.241 -24.143 1.00 86.00 172 ALA A N 1
ATOM 1364 C CA . ALA A 1 172 ? 12.056 -3.975 -22.880 1.00 86.00 172 ALA A CA 1
ATOM 1365 C C . ALA A 1 172 ? 10.607 -4.367 -22.532 1.00 86.00 172 ALA A C 1
ATOM 1367 O O . ALA A 1 172 ? 10.370 -5.457 -22.017 1.00 86.00 172 ALA A O 1
ATOM 1368 N N . GLY A 1 173 ? 9.629 -3.518 -22.865 1.00 81.25 173 GLY A N 1
ATOM 1369 C CA . GLY A 1 173 ? 8.205 -3.819 -22.703 1.00 81.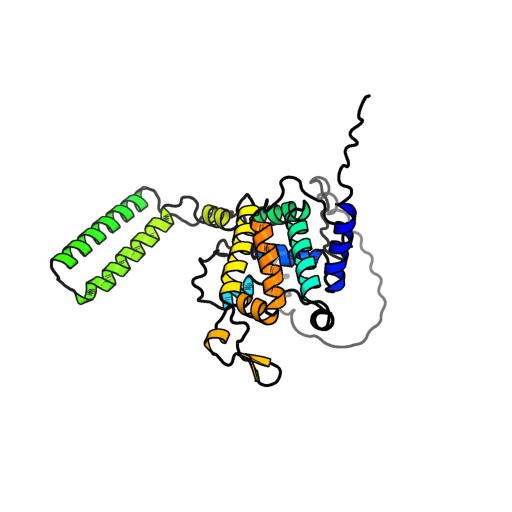25 173 GLY A CA 1
ATOM 1370 C C . GLY A 1 173 ? 7.700 -4.976 -23.573 1.00 81.25 173 GLY A C 1
ATOM 1371 O O . GLY A 1 173 ? 6.750 -5.649 -23.180 1.00 81.25 173 GLY A O 1
ATOM 1372 N N . TYR A 1 174 ? 8.334 -5.239 -24.720 1.00 84.88 174 TYR A N 1
ATOM 1373 C CA . TYR A 1 174 ? 7.999 -6.362 -25.604 1.00 84.88 174 TYR A CA 1
ATOM 1374 C C . TYR A 1 174 ? 8.771 -7.651 -25.295 1.00 84.88 174 TYR A C 1
ATOM 1376 O O . TYR A 1 174 ? 8.411 -8.713 -25.806 1.00 84.88 174 TYR A O 1
ATOM 1384 N N . GLU A 1 175 ? 9.842 -7.593 -24.501 1.00 83.62 175 GLU A N 1
ATOM 1385 C CA . GLU A 1 175 ? 10.620 -8.792 -24.162 1.00 83.62 175 GLU A CA 1
ATOM 1386 C C . GLU A 1 175 ? 9.867 -9.738 -23.223 1.00 83.62 175 GLU A C 1
ATOM 1388 O O . GLU A 1 175 ? 10.108 -10.945 -23.252 1.00 83.62 175 GLU A O 1
ATOM 1393 N N . ASP A 1 176 ? 8.914 -9.216 -22.450 1.00 83.19 176 ASP A N 1
ATOM 1394 C CA . ASP A 1 176 ? 7.991 -10.038 -21.679 1.00 83.19 176 ASP A CA 1
ATOM 1395 C C . ASP A 1 176 ? 6.986 -10.731 -22.621 1.00 83.19 176 ASP A C 1
ATOM 1397 O O . ASP A 1 176 ? 6.248 -10.054 -23.344 1.00 83.19 176 ASP A O 1
ATOM 1401 N N . PRO A 1 177 ? 6.935 -12.077 -22.662 1.00 81.94 177 PRO A N 1
ATOM 1402 C CA . PRO A 1 177 ? 5.974 -12.787 -23.495 1.00 81.94 177 PRO A CA 1
ATOM 1403 C C . PRO A 1 177 ? 4.531 -12.683 -23.017 1.00 81.94 177 PRO A C 1
ATOM 1405 O O . PRO A 1 177 ? 3.626 -12.885 -23.827 1.00 81.94 177 PRO A O 1
ATOM 1408 N N . HIS A 1 178 ? 4.316 -12.366 -21.743 1.00 85.88 178 HIS A N 1
ATOM 1409 C CA . HIS A 1 178 ? 2.995 -12.277 -21.140 1.00 85.88 178 HIS A CA 1
ATOM 1410 C C . HIS A 1 178 ? 2.932 -11.064 -20.201 1.00 85.88 178 HIS A C 1
ATOM 1412 O O . HIS A 1 178 ? 2.804 -11.234 -18.987 1.00 85.88 178 HIS A O 1
ATOM 1418 N N . PRO A 1 179 ? 3.050 -9.827 -20.725 1.00 83.12 179 PRO A N 1
ATOM 1419 C CA . PRO A 1 179 ? 3.167 -8.630 -19.899 1.00 83.12 179 PRO A CA 1
ATOM 1420 C C . PRO A 1 179 ? 1.961 -8.427 -18.979 1.00 83.12 179 PRO A C 1
ATOM 1422 O O . PRO A 1 179 ? 2.138 -7.975 -17.846 1.00 83.12 179 PRO A O 1
ATOM 1425 N N . ASN A 1 180 ? 0.744 -8.782 -19.408 1.00 83.38 180 ASN A N 1
ATOM 1426 C CA . ASN A 1 180 ? -0.422 -8.692 -18.533 1.00 83.38 180 ASN A CA 1
ATOM 1427 C C . ASN A 1 180 ? -0.349 -9.747 -17.428 1.00 83.38 180 ASN A C 1
ATOM 1429 O O . ASN A 1 180 ? -0.557 -9.415 -16.258 1.00 83.38 180 ASN A O 1
ATOM 1433 N N . LEU A 1 181 ? -0.016 -11.000 -17.760 1.00 86.44 181 LEU A N 1
ATOM 1434 C CA . LEU A 1 181 ? 0.146 -12.055 -16.760 1.00 86.44 181 LEU A CA 1
ATOM 1435 C C . LEU A 1 181 ? 1.255 -11.728 -15.752 1.00 86.44 181 LEU A C 1
ATOM 1437 O O . LEU A 1 181 ? 1.046 -11.900 -14.553 1.00 86.44 181 LEU A O 1
ATOM 1441 N N . THR A 1 182 ? 2.402 -11.225 -16.204 1.00 86.31 182 THR A N 1
ATOM 1442 C CA . THR A 1 182 ? 3.524 -10.835 -15.342 1.00 86.31 182 THR A CA 1
ATOM 1443 C C . THR A 1 182 ? 3.136 -9.686 -14.417 1.00 86.31 182 THR A C 1
ATOM 1445 O O . THR A 1 182 ? 3.389 -9.753 -13.210 1.00 86.31 182 THR A O 1
ATOM 1448 N N . LYS A 1 183 ? 2.465 -8.649 -14.942 1.00 83.44 183 LYS A N 1
ATOM 1449 C CA . LYS A 1 183 ? 1.913 -7.561 -14.120 1.00 83.44 183 LYS A CA 1
ATOM 1450 C C . LYS A 1 183 ? 0.935 -8.101 -13.079 1.00 83.44 183 LYS A C 1
ATOM 1452 O O . LYS A 1 183 ? 1.066 -7.762 -11.908 1.00 83.44 183 LYS A O 1
ATOM 1457 N N . TRP A 1 184 ? 0.017 -8.985 -13.471 1.00 86.00 184 TRP A N 1
ATOM 1458 C CA . TRP A 1 184 ? -0.943 -9.611 -12.560 1.00 86.00 184 TRP A CA 1
ATOM 1459 C C . TRP A 1 18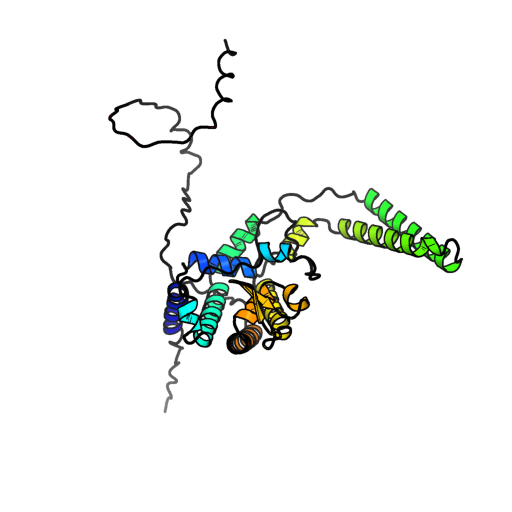4 ? -0.268 -10.472 -11.485 1.00 86.00 184 TRP A C 1
ATOM 1461 O O . TRP A 1 184 ? -0.646 -10.383 -10.322 1.00 86.00 184 TRP A O 1
ATOM 1471 N N . GLN A 1 185 ? 0.752 -11.267 -11.821 1.00 88.62 185 GLN A N 1
ATOM 1472 C CA . GLN A 1 185 ? 1.488 -12.080 -10.842 1.00 88.62 185 GLN A CA 1
ATOM 1473 C C . GLN A 1 185 ? 2.239 -11.216 -9.827 1.00 88.62 185 GLN A C 1
ATOM 1475 O O . GLN A 1 185 ? 2.288 -11.562 -8.647 1.00 88.62 185 GLN A O 1
ATOM 1480 N N . ARG A 1 186 ? 2.808 -10.093 -10.280 1.00 85.62 186 ARG A N 1
ATOM 1481 C CA . ARG A 1 186 ? 3.476 -9.115 -9.414 1.00 85.62 186 ARG A CA 1
ATOM 1482 C C . ARG A 1 186 ? 2.478 -8.397 -8.508 1.00 85.62 186 ARG A C 1
ATOM 1484 O O . ARG A 1 186 ? 2.740 -8.229 -7.322 1.00 85.62 186 ARG A O 1
ATOM 1491 N N . ALA A 1 187 ? 1.345 -7.999 -9.074 1.00 81.56 187 ALA A N 1
ATOM 1492 C CA . ALA A 1 187 ? 0.269 -7.306 -8.385 1.00 81.56 187 ALA A CA 1
ATOM 1493 C C . ALA A 1 187 ? -0.425 -8.192 -7.335 1.00 81.56 187 ALA A C 1
ATOM 1495 O O . ALA A 1 187 ? -0.696 -7.782 -6.207 1.00 81.56 187 ALA A O 1
ATOM 1496 N N . TYR A 1 188 ? -0.682 -9.444 -7.698 1.00 88.31 188 TYR A N 1
ATOM 1497 C CA . TYR A 1 188 ? -1.421 -10.406 -6.896 1.00 88.31 188 TYR A CA 1
ATOM 1498 C C . TYR A 1 188 ? -0.573 -11.675 -6.718 1.00 88.31 188 TYR A C 1
ATOM 1500 O O . TYR A 1 188 ? -0.794 -12.682 -7.409 1.00 88.31 188 TYR A O 1
ATOM 1508 N N . PRO A 1 189 ? 0.426 -11.642 -5.815 1.00 90.94 189 PRO A N 1
ATOM 1509 C CA . PRO A 1 189 ? 1.322 -12.772 -5.600 1.00 90.94 189 PRO A CA 1
ATOM 1510 C C . PRO A 1 189 ? 0.549 -14.029 -5.187 1.00 90.94 189 PRO A C 1
ATOM 1512 O O . PRO A 1 189 ? -0.433 -13.967 -4.457 1.00 90.94 189 PRO A O 1
ATOM 1515 N N . ALA A 1 190 ? 0.994 -15.199 -5.650 1.00 93.00 190 ALA A N 1
ATOM 1516 C CA . ALA A 1 190 ? 0.353 -16.464 -5.278 1.00 93.00 190 ALA A CA 1
ATOM 1517 C C . ALA A 1 190 ? 0.371 -16.689 -3.754 1.00 93.00 190 ALA A C 1
ATOM 1519 O O . ALA A 1 190 ? -0.594 -17.202 -3.192 1.00 93.00 190 ALA A O 1
ATOM 1520 N N . ASP A 1 191 ? 1.451 -16.259 -3.097 1.00 93.88 191 ASP A N 1
ATOM 1521 C CA . ASP A 1 191 ? 1.527 -16.183 -1.645 1.00 93.88 191 ASP A CA 1
ATOM 1522 C C . ASP A 1 191 ? 1.085 -14.787 -1.154 1.00 93.88 191 ASP A C 1
ATOM 1524 O O . ASP A 1 191 ? 1.812 -13.805 -1.358 1.00 93.88 191 ASP A O 1
ATOM 1528 N N . PRO A 1 192 ? -0.071 -14.664 -0.472 1.00 93.62 192 PRO A N 1
ATOM 1529 C CA . PRO A 1 192 ? -0.533 -13.384 0.052 1.00 93.62 192 PRO A CA 1
ATOM 1530 C C . PRO A 1 192 ? 0.394 -12.798 1.126 1.00 93.62 192 PRO A C 1
ATOM 1532 O O . PRO A 1 192 ? 0.335 -11.589 1.364 1.00 93.62 192 PRO A O 1
ATOM 1535 N N . ALA A 1 193 ? 1.265 -13.598 1.758 1.00 95.12 193 ALA A N 1
ATOM 1536 C CA . ALA A 1 193 ? 2.211 -13.114 2.763 1.00 95.12 193 ALA A CA 1
ATOM 1537 C C . ALA A 1 193 ? 3.160 -12.049 2.208 1.00 95.12 193 ALA A C 1
ATOM 1539 O O . ALA A 1 193 ? 3.486 -11.095 2.915 1.00 95.12 193 ALA A O 1
ATOM 1540 N N . VAL A 1 194 ? 3.549 -12.174 0.935 1.00 92.38 194 VAL A N 1
ATOM 1541 C CA . VAL A 1 194 ? 4.414 -11.209 0.241 1.00 92.38 194 VAL A CA 1
ATOM 1542 C C . VAL A 1 194 ? 3.770 -9.824 0.235 1.00 92.38 194 VAL A C 1
ATOM 1544 O O . VAL A 1 194 ? 4.394 -8.839 0.627 1.00 92.38 194 VAL A O 1
ATOM 1547 N N . MET A 1 195 ? 2.494 -9.753 -0.146 1.00 91.06 195 MET A N 1
ATOM 1548 C CA . MET A 1 195 ? 1.752 -8.496 -0.204 1.00 91.06 195 MET A CA 1
ATOM 1549 C C . MET A 1 195 ? 1.476 -7.934 1.197 1.00 91.06 195 MET A C 1
ATOM 1551 O O . MET A 1 195 ? 1.673 -6.739 1.419 1.00 91.06 195 MET A O 1
ATOM 1555 N N . VAL A 1 196 ? 1.080 -8.772 2.165 1.00 93.75 196 VAL A N 1
ATOM 1556 C CA . VAL A 1 196 ? 0.840 -8.301 3.541 1.00 93.75 196 VAL A CA 1
ATOM 1557 C C . VAL A 1 196 ? 2.119 -7.717 4.137 1.00 93.75 196 VAL A C 1
ATOM 1559 O O . VAL A 1 196 ? 2.083 -6.625 4.702 1.00 93.75 196 VAL A O 1
ATOM 1562 N N . LYS A 1 197 ? 3.257 -8.397 3.962 1.00 95.38 197 LYS A N 1
ATOM 1563 C CA . LYS A 1 197 ? 4.561 -7.916 4.424 1.00 95.38 197 LYS A CA 1
ATOM 1564 C C . LYS A 1 197 ? 4.897 -6.548 3.831 1.00 95.38 197 LYS A C 1
ATOM 1566 O O . LYS A 1 197 ? 5.206 -5.631 4.587 1.00 95.38 197 LYS A O 1
ATOM 1571 N N . ALA A 1 198 ? 4.752 -6.392 2.514 1.00 91.00 198 ALA A N 1
ATOM 1572 C CA . ALA A 1 198 ? 5.016 -5.125 1.838 1.00 91.00 198 ALA A CA 1
ATOM 1573 C C . ALA A 1 198 ? 4.163 -3.973 2.406 1.00 91.00 198 ALA A C 1
ATOM 1575 O O . ALA A 1 198 ? 4.665 -2.872 2.608 1.00 91.00 198 ALA A O 1
ATOM 1576 N N . ARG A 1 199 ? 2.889 -4.223 2.743 1.00 91.44 199 ARG A N 1
ATOM 1577 C CA . ARG A 1 199 ? 1.999 -3.210 3.345 1.00 91.44 199 ARG A CA 1
ATOM 1578 C C . ARG A 1 199 ? 2.373 -2.846 4.780 1.00 91.44 199 ARG A C 1
ATOM 1580 O O . ARG A 1 199 ? 2.238 -1.689 5.176 1.00 91.44 199 ARG A O 1
ATOM 1587 N N . LEU A 1 200 ? 2.846 -3.815 5.558 1.00 95.44 200 LEU A N 1
ATOM 1588 C CA . LEU A 1 200 ? 3.358 -3.572 6.907 1.00 95.44 200 LEU A CA 1
ATOM 1589 C C . LEU A 1 200 ? 4.643 -2.728 6.872 1.00 95.44 200 LEU A C 1
ATOM 1591 O O . LEU A 1 200 ? 4.786 -1.794 7.659 1.00 95.44 200 LEU A O 1
ATOM 1595 N N . GLU A 1 201 ? 5.549 -3.013 5.938 1.00 94.81 201 GLU A N 1
ATOM 1596 C CA . GLU A 1 201 ? 6.775 -2.234 5.724 1.00 94.81 201 GLU A CA 1
ATOM 1597 C C . GLU A 1 201 ? 6.467 -0.820 5.205 1.00 94.81 201 GLU A C 1
ATOM 1599 O O . GLU A 1 201 ? 7.005 0.155 5.731 1.00 94.81 201 GLU A O 1
ATOM 1604 N N . GLU A 1 202 ? 5.531 -0.685 4.259 1.00 92.38 202 GLU A N 1
ATOM 1605 C CA . GLU A 1 202 ? 5.029 0.608 3.775 1.00 92.38 202 GLU A CA 1
ATOM 1606 C C . GLU A 1 202 ? 4.493 1.466 4.931 1.00 92.38 202 GLU A C 1
ATOM 1608 O O . GLU A 1 202 ? 4.818 2.650 5.036 1.00 92.38 202 GLU A O 1
ATOM 1613 N N . TYR A 1 203 ? 3.709 0.870 5.836 1.00 95.00 203 TYR A N 1
ATOM 1614 C CA . TYR A 1 203 ? 3.219 1.565 7.024 1.00 95.00 203 TYR A CA 1
ATOM 1615 C C . TYR A 1 203 ? 4.372 2.115 7.880 1.00 95.00 203 TYR A C 1
ATOM 1617 O O . TYR A 1 203 ? 4.324 3.280 8.277 1.00 95.00 203 TYR A O 1
ATOM 1625 N N . LEU A 1 204 ? 5.413 1.311 8.139 1.00 96.62 204 LEU A N 1
ATOM 1626 C CA . LEU A 1 204 ? 6.570 1.725 8.944 1.00 96.62 204 LEU A CA 1
ATOM 1627 C C . LEU A 1 204 ? 7.367 2.865 8.295 1.00 96.62 204 LEU A C 1
ATOM 1629 O O . LEU A 1 204 ? 7.836 3.762 8.998 1.00 96.62 204 LEU A O 1
ATOM 1633 N N . LEU A 1 205 ? 7.503 2.846 6.969 1.00 95.12 205 LEU A N 1
ATOM 1634 C CA . LEU A 1 205 ? 8.151 3.921 6.219 1.00 95.12 205 LEU A CA 1
ATOM 1635 C C . LEU A 1 205 ? 7.330 5.212 6.289 1.00 95.12 205 LEU A C 1
ATOM 1637 O O . LEU A 1 205 ? 7.854 6.269 6.645 1.00 95.12 205 LEU A O 1
ATOM 1641 N N . LEU A 1 206 ? 6.029 5.122 6.006 1.00 94.00 206 LEU A N 1
ATOM 1642 C CA . LEU A 1 206 ? 5.142 6.280 6.001 1.00 94.00 206 LEU A CA 1
ATOM 1643 C C . LEU A 1 206 ? 5.047 6.919 7.383 1.00 94.00 206 LEU A C 1
ATOM 1645 O O . LEU A 1 206 ? 5.223 8.132 7.487 1.00 94.00 206 LEU A O 1
ATOM 1649 N N . VAL A 1 207 ? 4.837 6.134 8.443 1.00 96.50 207 VAL A N 1
ATOM 1650 C CA . VAL A 1 207 ? 4.691 6.667 9.806 1.00 96.50 207 VAL A CA 1
ATOM 1651 C C . VAL A 1 207 ? 5.967 7.358 10.292 1.00 96.50 207 VAL A C 1
ATOM 1653 O O . VAL A 1 207 ? 5.882 8.369 10.987 1.00 96.50 207 VAL A O 1
ATOM 1656 N N . GLY A 1 208 ? 7.143 6.878 9.868 1.00 95.56 208 GLY A N 1
ATOM 1657 C CA . GLY A 1 208 ? 8.430 7.519 10.148 1.00 95.56 208 GLY A CA 1
ATOM 1658 C C . GLY A 1 208 ? 8.588 8.897 9.496 1.00 95.56 208 GLY A C 1
ATOM 1659 O O . GLY A 1 208 ? 9.367 9.713 9.977 1.00 95.56 208 GLY A O 1
ATOM 1660 N N . SER A 1 209 ? 7.820 9.181 8.439 1.00 95.44 209 SER A N 1
ATOM 1661 C CA . SER A 1 209 ? 7.806 10.474 7.742 1.00 95.44 209 SER A CA 1
ATOM 1662 C C . SER A 1 209 ? 6.740 11.454 8.256 1.00 95.44 209 SER A C 1
ATOM 1664 O O . SER A 1 209 ? 6.629 12.570 7.741 1.00 95.44 209 SER A O 1
ATOM 1666 N N . VAL A 1 210 ? 5.900 11.048 9.217 1.00 96.56 210 VAL A N 1
ATOM 1667 C CA . VAL A 1 210 ? 4.808 11.886 9.731 1.00 96.56 210 VAL A CA 1
ATOM 1668 C C . VAL A 1 210 ? 5.316 12.846 10.796 1.00 96.56 210 VAL A C 1
ATOM 1670 O O . VAL A 1 210 ? 5.771 12.444 11.866 1.00 96.56 210 VAL A O 1
ATOM 1673 N N . ASP A 1 211 ? 5.144 14.139 10.538 1.00 97.31 211 ASP A N 1
ATOM 1674 C CA . ASP A 1 211 ? 5.334 15.180 11.539 1.00 97.31 211 ASP A CA 1
ATOM 1675 C C . ASP A 1 211 ? 4.060 15.351 12.377 1.00 97.31 211 ASP A C 1
ATOM 1677 O O . ASP A 1 211 ? 3.119 16.056 12.009 1.00 97.31 211 ASP A O 1
ATOM 1681 N N . PHE A 1 212 ? 4.030 14.702 13.541 1.00 97.00 212 PHE A N 1
ATOM 1682 C CA . PHE A 1 212 ? 2.914 14.812 14.486 1.00 97.00 212 PHE A CA 1
ATOM 1683 C C . PHE A 1 212 ? 2.820 16.173 15.190 1.00 97.00 212 PHE A C 1
ATOM 1685 O O . PHE A 1 212 ? 1.837 16.410 15.888 1.00 97.00 212 PHE A O 1
ATOM 1692 N N . ASN A 1 213 ? 3.811 17.056 15.033 1.00 96.62 213 ASN A N 1
ATOM 1693 C CA . ASN A 1 213 ? 3.753 18.421 15.555 1.00 96.62 213 ASN A CA 1
ATOM 1694 C C . ASN A 1 213 ? 3.217 19.416 14.514 1.00 96.62 213 ASN A C 1
ATOM 1696 O O . ASN A 1 213 ? 3.145 20.609 14.804 1.00 96.62 213 ASN A O 1
ATOM 1700 N N . ALA A 1 214 ? 2.845 18.952 13.314 1.00 95.50 214 ALA A N 1
ATOM 1701 C CA . ALA A 1 214 ? 2.331 19.819 12.267 1.00 95.50 214 ALA A CA 1
ATOM 1702 C C . ALA A 1 214 ? 1.117 20.627 12.750 1.00 95.50 214 ALA A C 1
ATOM 1704 O O . ALA A 1 214 ? 0.161 20.074 13.300 1.00 95.50 214 ALA A O 1
ATOM 1705 N N . THR A 1 215 ? 1.142 21.937 12.511 1.00 95.25 215 THR A N 1
ATOM 1706 C CA . THR A 1 215 ? 0.087 22.855 12.949 1.00 95.25 215 THR A CA 1
ATOM 1707 C C . THR A 1 215 ? -1.090 22.850 11.977 1.00 95.25 215 THR A C 1
ATOM 1709 O O . THR A 1 215 ? -0.913 22.829 10.756 1.00 95.25 215 THR A O 1
ATOM 1712 N N . LEU A 1 216 ? -2.305 22.915 12.527 1.00 95.19 216 LEU A N 1
ATOM 1713 C CA . LEU A 1 216 ? -3.537 23.072 11.762 1.00 95.19 216 LEU A CA 1
ATOM 1714 C C . LEU A 1 216 ? -4.147 24.460 11.981 1.00 95.19 216 LEU A C 1
ATOM 1716 O O . LEU A 1 216 ? -4.176 24.954 13.105 1.00 95.19 216 LEU A O 1
ATOM 1720 N N . THR A 1 217 ? -4.712 25.042 10.929 1.00 93.69 217 THR A N 1
ATOM 1721 C CA . THR A 1 217 ? -5.604 26.203 10.984 1.00 93.69 217 THR A CA 1
ATOM 1722 C C . THR A 1 217 ? -7.034 25.800 10.658 1.00 93.69 217 THR A C 1
ATOM 1724 O O . THR A 1 217 ? -7.300 24.874 9.883 1.00 93.69 217 THR A O 1
ATOM 1727 N N . GLU A 1 218 ? -7.985 26.501 11.266 1.00 92.19 218 GLU A N 1
ATOM 1728 C CA . GLU A 1 218 ? -9.403 26.305 10.992 1.00 92.19 218 GLU A CA 1
ATOM 1729 C C . GLU A 1 218 ? -9.821 27.163 9.796 1.00 92.19 218 GLU A C 1
ATOM 1731 O O . GLU A 1 218 ? -9.606 28.370 9.751 1.00 92.19 218 GLU A O 1
ATOM 1736 N N . THR A 1 219 ? -10.408 26.527 8.786 1.00 85.25 219 THR A N 1
ATOM 1737 C CA . THR A 1 219 ? -11.029 27.192 7.639 1.00 85.25 219 THR A CA 1
ATOM 1738 C C . THR A 1 219 ? -12.486 26.739 7.574 1.00 85.25 219 THR A C 1
ATOM 1740 O O . THR A 1 219 ? -12.822 25.714 6.967 1.00 85.25 219 THR A O 1
ATOM 1743 N N . GLY A 1 220 ? -13.365 27.477 8.253 1.00 86.81 220 GLY A N 1
ATOM 1744 C CA . GLY A 1 220 ? -14.769 27.099 8.424 1.00 86.81 220 GLY A CA 1
ATOM 1745 C C . GLY A 1 220 ? -14.905 25.787 9.203 1.00 86.81 220 GLY A C 1
ATOM 1746 O O . GLY A 1 220 ? -14.404 25.664 10.312 1.00 86.81 220 GLY A O 1
ATOM 1747 N N . ARG A 1 221 ? -15.562 24.775 8.618 1.00 85.62 221 ARG A N 1
ATOM 1748 C CA . ARG A 1 221 ? -15.735 23.443 9.242 1.00 85.62 221 ARG A CA 1
ATOM 1749 C C . ARG A 1 221 ? -14.559 22.485 9.016 1.00 85.62 221 ARG A C 1
ATOM 1751 O O . ARG A 1 221 ? -14.620 21.336 9.450 1.00 85.62 221 ARG A O 1
ATOM 1758 N N . LYS A 1 222 ? -13.531 22.901 8.271 1.00 87.00 222 LYS A N 1
ATOM 1759 C CA . LYS A 1 222 ? -12.391 22.054 7.897 1.00 87.00 222 LYS A CA 1
ATOM 1760 C C . LYS A 1 222 ? -11.129 22.538 8.599 1.00 87.00 222 LYS A C 1
ATOM 1762 O O . LYS A 1 222 ? -10.909 23.738 8.714 1.00 87.00 222 LYS A O 1
ATOM 1767 N N . LYS A 1 223 ? -10.284 21.593 9.005 1.00 90.00 223 LYS A N 1
ATOM 1768 C CA . LYS A 1 223 ? -8.917 21.872 9.450 1.00 90.00 223 LYS A CA 1
ATOM 1769 C C . LYS A 1 223 ? -7.963 21.673 8.277 1.00 90.00 223 LYS A C 1
ATOM 1771 O O . LYS A 1 223 ? -8.108 20.686 7.552 1.00 90.00 223 LYS A O 1
ATOM 1776 N N . LYS A 1 224 ? -7.034 22.606 8.097 1.00 92.88 224 LYS A N 1
ATOM 1777 C CA . LYS A 1 224 ? -5.976 22.566 7.082 1.00 92.88 224 LYS A CA 1
ATOM 1778 C C . LYS A 1 224 ? -4.618 22.658 7.755 1.00 92.88 224 LYS A C 1
ATOM 1780 O O . LYS A 1 224 ? -4.500 23.324 8.774 1.00 92.88 224 LYS A O 1
ATOM 1785 N N . PHE A 1 225 ? -3.607 22.012 7.202 1.00 95.25 225 PHE A N 1
ATOM 1786 C CA . PHE A 1 225 ? -2.223 22.213 7.593 1.00 95.25 225 PHE A CA 1
ATOM 1787 C C . PHE A 1 225 ? -1.778 23.625 7.226 1.00 95.25 225 PHE A C 1
ATOM 1789 O O . PHE A 1 225 ? -2.089 24.135 6.149 1.00 95.25 225 PHE A O 1
ATOM 1796 N N . THR A 1 226 ? -1.028 24.255 8.126 1.00 94.62 226 THR A N 1
ATOM 1797 C CA . THR A 1 226 ? -0.395 25.550 7.851 1.00 94.62 226 THR A CA 1
ATOM 1798 C C . THR A 1 226 ? 0.698 25.431 6.797 1.00 94.62 226 THR A C 1
ATOM 1800 O O . THR A 1 226 ? 0.890 26.357 6.016 1.00 94.62 226 THR A O 1
ATOM 1803 N N . ASN A 1 227 ? 1.394 24.290 6.761 1.00 93.69 227 ASN A N 1
ATOM 1804 C CA . ASN A 1 227 ? 2.406 23.984 5.761 1.00 93.69 227 ASN A CA 1
ATOM 1805 C C . ASN A 1 227 ? 1.745 23.443 4.470 1.00 93.69 227 ASN A C 1
ATOM 1807 O O . ASN A 1 227 ? 1.157 22.355 4.507 1.00 93.69 227 ASN A O 1
ATOM 1811 N N . PRO A 1 228 ? 1.876 24.139 3.322 1.00 92.94 228 PRO A N 1
ATOM 1812 C CA . PRO A 1 228 ? 1.341 23.681 2.039 1.00 92.94 228 PRO A CA 1
ATOM 1813 C C . PRO A 1 228 ? 1.879 22.319 1.584 1.00 92.94 228 PRO A C 1
ATOM 1815 O O . PRO A 1 228 ? 1.178 21.590 0.884 1.00 92.94 228 PRO A O 1
ATOM 1818 N N . ASP A 1 229 ? 3.091 21.940 1.987 1.00 92.19 229 ASP A N 1
ATOM 1819 C CA . ASP A 1 229 ? 3.672 20.650 1.612 1.00 92.19 229 ASP A CA 1
ATOM 1820 C C . ASP A 1 229 ? 2.979 19.489 2.328 1.00 92.19 229 ASP A C 1
ATOM 1822 O O . ASP A 1 229 ? 2.813 18.416 1.750 1.00 92.19 229 ASP A O 1
ATOM 1826 N N . TYR A 1 230 ? 2.486 19.708 3.552 1.00 93.31 230 TYR A N 1
ATOM 1827 C CA . TYR A 1 230 ? 1.670 18.725 4.272 1.00 93.31 230 TYR A CA 1
ATOM 1828 C C . TYR A 1 230 ? 0.280 18.568 3.654 1.00 93.31 230 TYR A C 1
ATOM 1830 O O . TYR A 1 230 ? -0.297 17.479 3.678 1.00 93.31 230 TYR A O 1
ATOM 1838 N N . GLU A 1 231 ? -0.241 19.614 3.008 1.00 90.19 231 GLU A N 1
ATOM 1839 C CA . GLU A 1 231 ? -1.471 19.499 2.226 1.00 90.19 231 GLU A CA 1
ATOM 1840 C C . GLU A 1 231 ? -1.311 18.650 0.964 1.00 90.19 231 GLU A C 1
ATOM 1842 O O . GLU A 1 231 ? -2.287 18.047 0.517 1.00 90.19 231 GLU A O 1
ATOM 1847 N N . LYS A 1 232 ? -0.098 18.532 0.426 1.00 90.19 232 LYS A N 1
ATOM 1848 C CA . LYS A 1 232 ? 0.188 17.669 -0.726 1.00 90.19 232 LYS A CA 1
ATOM 1849 C C . LYS A 1 232 ? 0.486 16.219 -0.336 1.00 90.19 232 LYS A C 1
ATOM 1851 O O . LYS A 1 232 ? 0.578 15.372 -1.213 1.00 90.19 232 LYS A O 1
ATOM 1856 N N . LYS A 1 233 ? 0.634 15.912 0.961 1.00 90.31 233 LYS A N 1
ATOM 1857 C CA . LYS A 1 233 ? 0.904 14.542 1.428 1.00 90.31 233 LYS A CA 1
ATOM 1858 C C . LYS A 1 233 ? -0.267 13.596 1.160 1.00 90.31 233 LYS A C 1
ATOM 1860 O O . LYS A 1 233 ? -1.432 14.007 1.127 1.00 90.31 233 LYS A O 1
ATOM 1865 N N . SER A 1 234 ? 0.074 12.313 1.080 1.00 89.38 234 SER A N 1
ATOM 1866 C CA . SER A 1 234 ? -0.851 11.207 0.854 1.00 89.38 234 SER A CA 1
ATOM 1867 C C . SER A 1 234 ? -1.986 11.139 1.879 1.00 89.38 234 SER A C 1
ATOM 1869 O O . SER A 1 234 ? -1.872 11.560 3.039 1.00 89.38 234 SER A O 1
ATOM 1871 N N . ARG A 1 235 ? -3.112 10.543 1.486 1.00 88.38 235 ARG A N 1
ATOM 1872 C CA . ARG A 1 235 ? -4.233 10.221 2.377 1.00 88.38 235 ARG A CA 1
ATOM 1873 C C . ARG A 1 235 ? -3.799 9.312 3.516 1.00 88.38 235 ARG A C 1
ATOM 1875 O O . ARG A 1 235 ? -4.254 9.533 4.638 1.00 88.38 235 ARG A O 1
ATOM 1882 N N . LYS A 1 236 ? -2.915 8.343 3.248 1.00 91.12 236 LYS A N 1
ATOM 1883 C CA . LYS A 1 236 ? -2.334 7.454 4.267 1.00 91.12 236 LYS A CA 1
ATOM 1884 C C . LYS A 1 236 ? -1.545 8.258 5.301 1.00 91.12 236 LYS A C 1
ATOM 1886 O O . LYS A 1 236 ? -1.830 8.145 6.491 1.00 91.12 236 LYS A O 1
ATOM 1891 N N . TRP A 1 237 ? -0.657 9.150 4.856 1.00 93.31 237 TRP A N 1
ATOM 1892 C CA . TRP A 1 237 ? 0.107 10.040 5.737 1.00 93.31 237 TRP A CA 1
ATOM 1893 C C . TRP A 1 237 ? -0.821 10.900 6.602 1.00 93.31 237 TRP A C 1
ATOM 1895 O O . TRP A 1 237 ? -0.692 10.947 7.825 1.00 93.31 237 TRP A O 1
ATOM 1905 N N . LYS A 1 238 ? -1.844 11.514 5.993 1.00 92.69 238 LYS A N 1
ATOM 1906 C CA . LYS A 1 238 ? -2.824 12.327 6.730 1.00 92.69 238 LYS A CA 1
ATOM 1907 C C . LYS A 1 238 ? -3.680 11.485 7.684 1.00 92.69 238 LYS A C 1
ATOM 1909 O O . LYS A 1 238 ? -4.107 11.996 8.715 1.00 92.69 238 LYS A O 1
ATOM 1914 N N . ALA A 1 239 ? -3.981 10.227 7.359 1.00 92.75 239 ALA A N 1
ATOM 1915 C CA . ALA A 1 239 ? -4.702 9.315 8.248 1.00 92.75 239 ALA A CA 1
ATOM 1916 C C . ALA A 1 239 ? -3.860 8.953 9.477 1.00 92.75 239 ALA A C 1
ATOM 1918 O O . ALA A 1 239 ? -4.370 9.026 10.593 1.00 92.75 239 ALA A O 1
ATOM 1919 N N . MET A 1 240 ? -2.568 8.670 9.286 1.00 95.31 240 MET A N 1
ATOM 1920 C CA . MET A 1 240 ? -1.620 8.467 10.384 1.00 95.31 240 MET A CA 1
ATOM 1921 C C . MET A 1 240 ? -1.538 9.713 11.266 1.00 95.31 240 MET A C 1
ATOM 1923 O O . MET A 1 240 ? -1.742 9.606 12.472 1.00 95.31 240 MET A O 1
ATOM 1927 N N . TYR A 1 241 ? -1.360 10.902 10.680 1.00 96.19 241 TYR A N 1
ATOM 1928 C CA . TYR A 1 241 ? -1.369 12.162 11.431 1.00 96.19 241 TYR A CA 1
ATOM 1929 C C . TYR A 1 241 ? -2.653 12.327 12.267 1.00 96.19 241 TYR A C 1
ATOM 1931 O O . TYR A 1 241 ? -2.583 12.608 13.462 1.00 96.19 241 TYR A O 1
ATOM 1939 N N . ARG A 1 242 ? -3.834 12.080 11.675 1.00 92.56 242 ARG A N 1
ATOM 1940 C CA . ARG A 1 242 ? -5.133 12.182 12.373 1.00 92.56 242 ARG A CA 1
ATOM 1941 C C . ARG A 1 242 ? -5.304 11.170 13.505 1.00 92.56 242 ARG A C 1
ATOM 1943 O O . ARG A 1 242 ? -6.024 11.469 14.453 1.00 92.56 242 ARG A O 1
ATOM 1950 N N . ALA A 1 243 ? -4.686 9.995 13.409 1.00 93.44 243 ALA A N 1
ATOM 1951 C CA . ALA A 1 243 ? -4.735 8.991 14.469 1.00 93.44 243 ALA A CA 1
ATOM 1952 C C . ALA A 1 243 ? -3.962 9.435 15.728 1.00 93.44 243 ALA A C 1
ATOM 1954 O O . ALA A 1 243 ? -4.354 9.081 16.841 1.00 93.44 243 ALA A O 1
ATOM 1955 N N . GLY A 1 244 ? -2.923 10.261 15.561 1.00 95.12 244 GLY A N 1
ATOM 1956 C CA . GLY A 1 244 ? -2.104 10.796 16.652 1.00 95.12 244 GLY A CA 1
ATOM 1957 C C . GLY A 1 244 ? -0.868 9.949 16.968 1.00 95.12 244 GLY A C 1
ATOM 1958 O O . GLY A 1 244 ? -0.767 8.779 16.585 1.00 95.12 244 GLY A O 1
ATOM 1959 N N . ARG A 1 245 ? 0.112 10.555 17.648 1.00 96.81 245 ARG A N 1
ATOM 1960 C CA . ARG A 1 245 ? 1.438 9.953 17.879 1.00 96.81 245 ARG A CA 1
ATOM 1961 C C . ARG A 1 245 ? 1.344 8.679 18.714 1.00 96.81 245 ARG A C 1
ATOM 1963 O O . ARG A 1 245 ? 1.933 7.669 18.364 1.00 96.81 245 ARG A O 1
ATOM 1970 N N . GLU A 1 246 ? 0.597 8.717 19.806 1.00 96.31 246 GLU A N 1
ATOM 1971 C CA . GLU A 1 246 ? 0.405 7.616 20.752 1.00 96.31 246 GLU A CA 1
ATOM 1972 C C . GLU A 1 246 ? -0.169 6.353 20.098 1.00 96.31 246 GLU A C 1
ATOM 1974 O O . GLU A 1 246 ? 0.332 5.253 20.342 1.00 96.31 246 GLU A O 1
ATOM 1979 N N . VAL A 1 247 ? -1.153 6.507 19.206 1.00 96.94 247 VAL A N 1
ATOM 1980 C CA . VAL A 1 247 ? -1.723 5.387 18.446 1.00 96.94 247 VAL A CA 1
ATOM 1981 C C . VAL A 1 247 ? -0.672 4.807 17.507 1.00 96.94 247 VAL A C 1
ATOM 1983 O O . VAL A 1 247 ? -0.411 3.605 17.531 1.00 96.94 247 VAL A O 1
ATOM 1986 N N . ASN A 1 248 ? -0.015 5.661 16.722 1.00 98.06 248 ASN A N 1
ATOM 1987 C CA . ASN A 1 248 ? 0.993 5.223 15.761 1.00 98.06 248 ASN A CA 1
ATOM 1988 C C . ASN A 1 248 ? 2.212 4.580 16.432 1.00 98.06 248 ASN A C 1
ATOM 1990 O O . ASN A 1 248 ? 2.760 3.628 15.884 1.00 98.06 248 ASN A O 1
ATOM 1994 N N . THR A 1 249 ? 2.615 5.024 17.624 1.00 98.19 249 THR A N 1
ATOM 1995 C CA . THR A 1 249 ? 3.674 4.380 18.416 1.00 98.19 249 THR A CA 1
ATOM 1996 C C . THR A 1 249 ? 3.286 2.952 18.795 1.00 98.19 249 THR A C 1
ATOM 1998 O O . THR A 1 249 ? 4.071 2.025 18.585 1.00 98.19 249 THR A O 1
ATOM 2001 N N . ALA A 1 250 ? 2.066 2.748 19.302 1.00 97.69 250 ALA A N 1
ATOM 2002 C CA . ALA A 1 250 ? 1.577 1.421 19.666 1.00 97.69 250 ALA A CA 1
ATOM 2003 C C . ALA A 1 250 ? 1.460 0.489 18.450 1.00 97.69 250 ALA A C 1
ATOM 2005 O O . ALA A 1 250 ? 1.928 -0.648 18.498 1.00 97.69 250 ALA A O 1
ATOM 2006 N N . VAL A 1 251 ? 0.895 0.983 17.345 1.00 98.00 251 VAL A N 1
ATOM 2007 C CA . VAL A 1 251 ? 0.762 0.218 16.097 1.00 98.00 251 VAL A CA 1
ATOM 2008 C C . VAL A 1 251 ? 2.135 -0.074 15.485 1.00 98.00 251 VAL A C 1
ATOM 2010 O O . VAL A 1 251 ? 2.378 -1.184 15.034 1.00 98.00 251 VAL A O 1
ATOM 2013 N N . THR A 1 252 ? 3.084 0.864 15.534 1.00 98.38 252 THR A N 1
ATOM 2014 C CA . THR A 1 252 ? 4.468 0.646 15.070 1.00 98.38 252 THR A CA 1
ATOM 2015 C C . THR A 1 252 ? 5.148 -0.479 15.838 1.00 98.38 252 THR A C 1
ATOM 2017 O O . THR A 1 252 ? 5.789 -1.333 15.227 1.00 98.38 252 THR A O 1
ATOM 2020 N N . ALA A 1 253 ? 5.004 -0.507 17.166 1.00 98.25 253 ALA A N 1
ATOM 2021 C CA . ALA A 1 253 ? 5.535 -1.595 17.981 1.00 98.25 253 ALA A CA 1
ATOM 2022 C C . ALA A 1 253 ? 4.899 -2.941 17.599 1.00 98.25 253 ALA A C 1
ATOM 2024 O O . ALA A 1 253 ? 5.616 -3.920 17.397 1.00 98.25 253 ALA A O 1
ATOM 2025 N N . PHE A 1 254 ? 3.575 -2.967 17.419 1.00 98.19 254 PHE A N 1
ATOM 2026 C CA . PHE A 1 254 ? 2.847 -4.156 16.981 1.00 98.19 254 PHE A CA 1
ATOM 2027 C C . PHE A 1 254 ? 3.316 -4.663 15.611 1.00 98.19 254 PHE A C 1
ATOM 2029 O O . PHE A 1 254 ? 3.623 -5.841 15.456 1.00 98.19 254 PHE A O 1
ATOM 2036 N N . VAL A 1 255 ? 3.408 -3.777 14.616 1.00 98.06 255 VAL A N 1
ATOM 2037 C CA . VAL A 1 255 ? 3.815 -4.121 13.248 1.00 98.06 255 VAL A CA 1
ATOM 2038 C C . VAL A 1 255 ? 5.247 -4.648 13.219 1.00 98.06 255 VAL A C 1
ATOM 2040 O O . VAL A 1 255 ? 5.508 -5.663 12.577 1.00 98.06 255 VAL A O 1
ATOM 2043 N N . LYS A 1 256 ? 6.167 -4.016 13.959 1.00 98.19 256 LYS A N 1
ATOM 2044 C CA . LYS A 1 256 ? 7.544 -4.511 14.105 1.00 98.19 256 LYS A CA 1
ATOM 2045 C C . LYS A 1 256 ? 7.584 -5.913 14.701 1.00 98.19 256 LYS A C 1
ATOM 2047 O O . LYS A 1 256 ? 8.399 -6.716 14.270 1.00 98.19 256 LYS A O 1
ATOM 2052 N N . GLU A 1 257 ? 6.730 -6.206 15.677 1.00 97.56 257 GLU A N 1
ATOM 2053 C CA . GLU A 1 257 ? 6.651 -7.543 16.262 1.00 97.56 257 GLU A CA 1
ATOM 2054 C C . GLU A 1 257 ? 6.047 -8.559 15.290 1.00 97.56 257 GLU A C 1
ATOM 2056 O O . GLU A 1 257 ? 6.570 -9.659 15.139 1.00 97.56 257 GLU A O 1
ATOM 2061 N N . TRP A 1 258 ? 4.996 -8.183 14.558 1.00 96.94 258 TRP A N 1
ATOM 2062 C CA . TRP A 1 258 ? 4.402 -9.046 13.539 1.00 96.94 258 TRP A CA 1
ATOM 2063 C C . TRP A 1 258 ? 5.412 -9.405 12.442 1.00 96.94 258 TRP A C 1
ATOM 2065 O O . TRP A 1 258 ? 5.531 -10.575 12.091 1.00 96.94 258 TRP A O 1
ATOM 2075 N N . LEU A 1 259 ? 6.202 -8.438 11.971 1.00 97.19 259 LEU A N 1
ATOM 2076 C CA . LEU A 1 259 ? 7.223 -8.652 10.941 1.00 97.19 259 LEU A CA 1
ATOM 2077 C C . LEU A 1 259 ? 8.363 -9.598 11.359 1.00 97.19 259 LEU A C 1
ATOM 2079 O O . LEU A 1 259 ? 9.038 -10.136 10.484 1.00 97.19 259 LEU A O 1
ATOM 2083 N N . LYS A 1 260 ? 8.591 -9.819 12.662 1.00 96.50 260 LYS A N 1
ATOM 2084 C CA . LYS A 1 260 ? 9.568 -10.814 13.146 1.00 96.50 260 LYS A CA 1
ATOM 2085 C C . LYS A 1 260 ? 9.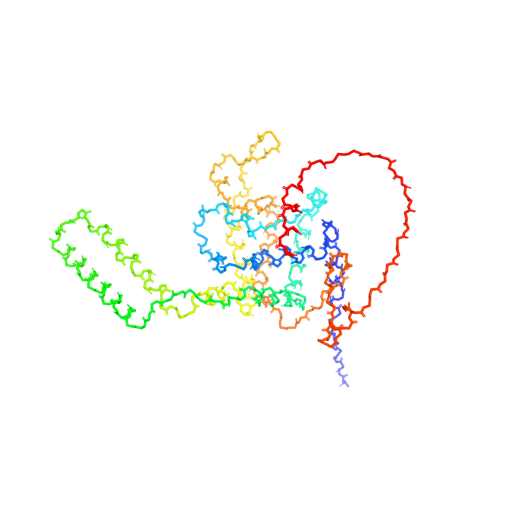055 -12.250 13.039 1.00 96.50 260 LYS A C 1
ATOM 2087 O O . LYS A 1 260 ? 9.858 -13.179 13.024 1.00 96.50 260 LYS A O 1
ATOM 2092 N N . GLY A 1 261 ? 7.736 -12.426 13.051 1.00 91.94 261 GLY A N 1
ATOM 2093 C CA . GLY A 1 261 ? 7.082 -13.728 13.033 1.00 91.94 261 GLY A CA 1
ATOM 2094 C C . GLY A 1 261 ? 6.649 -14.167 11.637 1.00 91.94 261 GLY A C 1
ATOM 2095 O O . GLY A 1 261 ? 7.003 -13.581 10.616 1.00 91.94 261 GLY A O 1
ATOM 2096 N N . GLU A 1 262 ? 5.831 -15.216 11.604 1.00 91.94 262 GLU A N 1
ATOM 2097 C CA . GLU A 1 262 ? 5.151 -15.640 10.384 1.00 91.94 262 GLU A CA 1
ATOM 2098 C C . GLU A 1 262 ? 4.064 -14.613 10.014 1.00 91.94 262 GLU A C 1
ATOM 2100 O O . GLU A 1 262 ? 3.184 -14.297 10.820 1.00 91.94 262 GLU A O 1
ATOM 2105 N N . ILE A 1 263 ? 4.141 -14.060 8.798 1.00 94.56 263 ILE A N 1
ATOM 2106 C CA . ILE A 1 263 ? 3.216 -13.009 8.342 1.00 94.56 263 ILE A CA 1
ATOM 2107 C C . ILE A 1 263 ? 1.809 -13.577 8.159 1.00 94.56 263 ILE A C 1
ATOM 2109 O O . ILE A 1 263 ? 0.836 -12.995 8.639 1.00 94.56 263 ILE A O 1
ATOM 2113 N N . VAL A 1 264 ? 1.736 -14.727 7.489 1.00 92.25 264 VAL A N 1
ATOM 2114 C CA . VAL A 1 264 ? 0.522 -15.498 7.243 1.00 92.25 264 VAL A CA 1
ATOM 2115 C C . VAL A 1 264 ? 0.789 -16.937 7.675 1.00 92.25 264 VAL A C 1
ATOM 2117 O O . VAL A 1 264 ? 1.580 -17.636 7.050 1.00 92.25 264 VAL A O 1
ATOM 2120 N N . ALA A 1 265 ? 0.112 -17.385 8.724 1.00 89.56 265 ALA A N 1
ATOM 2121 C CA . ALA A 1 265 ? 0.239 -18.707 9.308 1.00 89.56 265 ALA A CA 1
ATOM 2122 C C . ALA A 1 265 ? -0.103 -19.811 8.303 1.00 89.56 265 ALA A C 1
ATOM 2124 O O . ALA A 1 265 ? -1.086 -19.710 7.554 1.00 89.56 265 ALA A O 1
ATOM 2125 N N . LYS A 1 266 ? 0.674 -20.900 8.324 1.00 87.31 266 LYS A N 1
ATOM 2126 C CA . LYS A 1 266 ? 0.368 -22.127 7.564 1.00 87.31 266 LYS A CA 1
ATOM 2127 C C . LYS A 1 266 ? -0.949 -22.762 7.998 1.00 87.31 266 LYS A C 1
ATOM 2129 O O . LYS A 1 266 ? -1.750 -23.152 7.153 1.00 87.31 266 LYS A O 1
ATOM 2134 N N . GLN A 1 267 ? -1.171 -22.859 9.308 1.00 86.88 267 GLN A N 1
ATOM 2135 C CA . GLN A 1 267 ? -2.436 -23.332 9.863 1.00 86.88 267 GLN A CA 1
ATOM 2136 C C . GLN A 1 267 ? -3.422 -22.172 9.920 1.00 86.88 267 GLN A C 1
ATOM 2138 O O . GLN A 1 267 ? -3.134 -21.135 10.518 1.00 86.88 267 GLN A O 1
ATOM 2143 N N . LYS A 1 268 ? -4.573 -22.346 9.270 1.00 89.94 268 LYS A N 1
ATOM 2144 C CA . LYS A 1 268 ? -5.604 -21.317 9.201 1.00 89.94 268 LYS A CA 1
ATOM 2145 C C . LYS A 1 268 ? -6.553 -21.426 10.379 1.00 89.94 268 LYS A C 1
ATOM 2147 O O . LYS A 1 268 ? -6.902 -22.521 10.812 1.00 89.94 268 LYS A O 1
ATOM 2152 N N . VAL A 1 269 ? -6.969 -20.271 10.884 1.00 9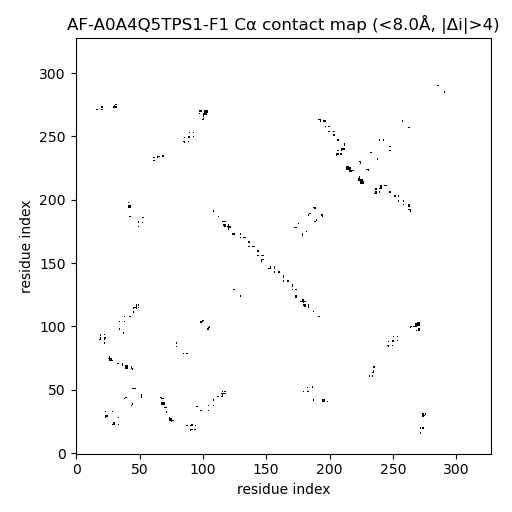0.31 269 VAL A N 1
ATOM 2153 C CA . VAL A 1 269 ? -8.040 -20.178 11.876 1.00 90.31 269 VAL A CA 1
ATOM 2154 C C . VAL A 1 269 ? -9.361 -19.895 11.176 1.00 90.31 269 VAL A C 1
ATOM 2156 O O . VAL A 1 269 ? -9.402 -19.205 10.159 1.00 90.31 269 VAL A O 1
ATOM 2159 N N . LYS A 1 270 ? -10.460 -20.400 11.722 1.00 88.31 270 LYS A N 1
ATOM 2160 C CA . LYS A 1 270 ? -11.783 -20.005 11.252 1.00 88.31 270 LYS A CA 1
ATOM 2161 C C . LYS A 1 270 ? -12.171 -18.693 11.913 1.00 88.31 270 LYS A C 1
ATOM 2163 O O . LYS A 1 270 ? -12.078 -18.577 13.138 1.00 88.31 270 LYS A O 1
ATOM 2168 N N . MET A 1 271 ? -12.597 -17.709 11.127 1.00 85.81 271 MET A N 1
ATOM 2169 C CA . MET A 1 271 ? -13.140 -16.498 11.719 1.00 85.81 271 MET A CA 1
ATOM 2170 C C . MET A 1 271 ? -14.473 -16.803 12.406 1.00 85.81 271 MET A C 1
ATOM 2172 O O . MET A 1 271 ? -15.263 -17.614 11.916 1.00 85.81 271 MET A O 1
ATOM 2176 N N . PRO A 1 272 ? -14.777 -16.110 13.508 1.00 73.19 272 PRO A N 1
ATOM 2177 C CA . PRO A 1 272 ? -16.108 -16.154 14.080 1.00 73.19 272 PRO A CA 1
ATOM 2178 C C . PRO A 1 272 ? -17.173 -15.806 13.029 1.00 73.19 272 PRO A C 1
ATOM 2180 O O . PRO A 1 272 ? -16.986 -14.908 12.186 1.00 73.19 272 PRO A O 1
ATOM 2183 N N . ALA A 1 273 ? -18.277 -16.553 13.062 1.00 66.31 273 ALA A N 1
ATOM 2184 C CA . ALA A 1 273 ? -19.416 -16.346 12.184 1.00 66.31 273 ALA A CA 1
ATOM 2185 C C . ALA A 1 273 ? -20.125 -15.053 12.607 1.00 66.31 273 ALA A C 1
ATOM 2187 O O . ALA A 1 273 ? -20.892 -15.037 13.560 1.00 66.31 273 ALA A O 1
ATOM 2188 N N . GLY A 1 274 ? -19.837 -13.953 11.911 1.00 61.22 274 GLY A N 1
ATOM 2189 C CA . GLY A 1 274 ? -20.638 -12.741 12.033 1.00 61.22 274 GLY A CA 1
ATOM 2190 C C . GLY A 1 274 ? -21.968 -12.943 11.324 1.00 61.22 274 GLY A C 1
ATOM 2191 O O . GLY A 1 274 ? -21.974 -13.507 10.230 1.00 61.22 274 GLY A O 1
ATOM 2192 N N . ASP A 1 275 ? -23.064 -12.472 11.920 1.00 47.62 275 ASP A N 1
ATOM 2193 C CA . ASP A 1 275 ? -24.392 -12.517 11.310 1.00 47.62 275 ASP A CA 1
ATOM 2194 C C . ASP A 1 275 ? -24.336 -12.062 9.847 1.00 47.62 275 ASP A C 1
ATOM 2196 O O . ASP A 1 275 ? -24.005 -10.914 9.526 1.00 47.62 275 ASP A O 1
ATOM 2200 N N . ASN A 1 276 ? -24.650 -12.998 8.950 1.00 45.00 276 ASN A N 1
ATOM 2201 C CA . ASN A 1 276 ? -24.753 -12.790 7.513 1.00 45.00 276 ASN A CA 1
ATOM 2202 C C . ASN A 1 276 ? -25.986 -11.928 7.202 1.00 45.00 276 ASN A C 1
ATOM 2204 O O . ASN A 1 276 ? -26.956 -12.393 6.607 1.00 45.00 276 ASN A O 1
ATOM 2208 N N . SER A 1 277 ? -25.968 -10.650 7.574 1.00 36.41 277 SER A N 1
ATOM 2209 C CA . SER A 1 277 ? -26.927 -9.685 7.042 1.00 36.41 277 SER A CA 1
ATOM 2210 C C . SER A 1 277 ? -26.448 -9.203 5.669 1.00 36.41 277 SER A C 1
ATOM 2212 O O . SER A 1 277 ? -25.680 -8.257 5.512 1.00 36.41 277 SER A O 1
ATOM 2214 N N . THR A 1 278 ? -26.961 -9.902 4.654 1.00 39.94 278 THR A N 1
ATOM 2215 C CA . THR A 1 278 ? -27.129 -9.467 3.256 1.00 39.94 278 THR A CA 1
ATOM 2216 C C . THR A 1 278 ? -25.872 -9.332 2.392 1.00 39.94 278 THR A C 1
ATOM 2218 O O . THR A 1 278 ? -25.513 -8.266 1.905 1.00 39.94 278 THR A O 1
ATOM 2221 N N . GLY A 1 279 ? -25.279 -10.482 2.083 1.00 34.44 279 GLY A N 1
ATOM 2222 C CA . GLY A 1 279 ? -24.676 -10.730 0.777 1.00 34.44 279 GLY A CA 1
ATOM 2223 C C . GLY A 1 279 ? -25.388 -11.921 0.154 1.00 34.44 279 GLY A C 1
ATOM 2224 O O . GLY A 1 279 ? -24.971 -13.054 0.372 1.00 34.44 279 GLY A O 1
ATOM 2225 N N . THR A 1 280 ? -26.494 -11.691 -0.557 1.00 27.03 280 THR A N 1
ATOM 2226 C CA . THR A 1 280 ? -27.203 -12.740 -1.302 1.00 27.03 280 THR A CA 1
ATOM 2227 C C . THR A 1 280 ? -26.304 -13.243 -2.428 1.00 27.03 280 THR A C 1
ATOM 2229 O O . THR A 1 280 ? -26.388 -12.797 -3.567 1.00 27.03 280 THR A O 1
ATOM 2232 N N . ALA A 1 281 ? -25.427 -14.189 -2.109 1.00 32.28 281 ALA A N 1
ATOM 2233 C CA . ALA A 1 281 ? -24.958 -15.174 -3.059 1.00 32.28 281 ALA A CA 1
ATOM 2234 C C . ALA A 1 281 ? -26.049 -16.248 -3.135 1.00 32.28 281 ALA A C 1
ATOM 2236 O O . ALA A 1 281 ? -26.011 -17.243 -2.416 1.00 32.28 281 ALA A O 1
ATOM 2237 N N . SER A 1 282 ? -27.050 -16.033 -3.993 1.00 29.62 282 SER A N 1
ATOM 2238 C CA . SER A 1 282 ? -27.850 -17.151 -4.492 1.00 29.62 282 SER A CA 1
ATOM 2239 C C . SER A 1 282 ? -26.968 -17.919 -5.476 1.00 29.62 282 SER A C 1
ATOM 2241 O O . SER A 1 282 ? -26.983 -17.692 -6.683 1.00 29.62 282 SER A O 1
ATOM 2243 N N . GLY A 1 283 ? -26.108 -18.776 -4.931 1.00 30.11 283 GLY A N 1
ATOM 2244 C CA . GLY A 1 283 ? -25.550 -19.900 -5.663 1.00 30.11 283 GLY A CA 1
ATOM 2245 C C . GLY A 1 283 ? -26.626 -20.970 -5.734 1.00 30.11 283 GLY A C 1
ATOM 2246 O O . GLY A 1 283 ? -26.646 -21.865 -4.896 1.00 30.11 283 GLY A O 1
ATOM 2247 N N . SER A 1 284 ? -27.549 -20.845 -6.690 1.00 28.33 284 SER A N 1
ATOM 2248 C CA . SER A 1 284 ? -28.383 -21.979 -7.071 1.00 28.33 284 SER A CA 1
ATOM 2249 C C . SER A 1 284 ? -27.562 -22.881 -7.982 1.00 28.33 284 SER A C 1
ATOM 2251 O O . SER A 1 284 ? -27.178 -22.501 -9.091 1.00 28.33 284 SER A O 1
ATOM 2253 N N . THR A 1 285 ? -27.268 -24.073 -7.485 1.00 30.77 285 THR A N 1
ATOM 2254 C CA . THR A 1 285 ? -26.688 -25.185 -8.229 1.00 30.77 285 THR A CA 1
ATOM 2255 C C . THR A 1 285 ? -27.723 -25.689 -9.237 1.00 30.77 285 THR A C 1
ATOM 2257 O O . THR A 1 285 ? -28.404 -26.678 -8.993 1.00 30.77 285 THR A O 1
ATOM 2260 N N . PHE A 1 286 ? -27.877 -25.014 -10.376 1.00 28.69 286 PHE A N 1
ATOM 2261 C CA . PHE A 1 286 ? -28.683 -25.555 -11.468 1.00 28.69 286 PHE A CA 1
ATOM 2262 C C . PHE A 1 286 ? -27.845 -26.535 -12.282 1.00 28.69 286 PHE A C 1
ATOM 2264 O O . PHE A 1 286 ? -26.891 -26.164 -12.970 1.00 28.69 286 PHE A O 1
ATOM 2271 N N . THR A 1 287 ? -28.210 -27.813 -12.207 1.00 35.59 287 THR A N 1
ATOM 2272 C CA . THR A 1 287 ? -27.738 -28.789 -13.183 1.00 35.59 287 THR A CA 1
ATOM 2273 C C . THR A 1 287 ? -28.368 -28.467 -14.539 1.00 35.59 287 THR A C 1
ATOM 2275 O O . THR A 1 287 ? -29.536 -28.097 -14.646 1.00 35.59 287 THR A O 1
ATOM 2278 N N . LYS A 1 288 ? -27.578 -28.611 -15.607 1.00 37.91 288 LYS A N 1
ATOM 2279 C CA . LYS A 1 288 ? -27.900 -28.253 -17.004 1.00 37.91 288 LYS A CA 1
ATOM 2280 C C . LYS A 1 288 ? -29.146 -28.960 -17.584 1.00 37.91 288 LYS A C 1
ATOM 2282 O O . LYS A 1 288 ? -29.488 -28.734 -18.738 1.00 37.91 288 LYS A O 1
ATOM 2287 N N . LYS A 1 289 ? -29.809 -29.821 -16.808 1.00 37.47 289 LYS A N 1
ATOM 2288 C CA . LYS A 1 289 ? -30.970 -30.619 -17.211 1.00 37.47 289 LYS A CA 1
ATOM 2289 C C . LYS A 1 289 ? -32.320 -29.986 -16.851 1.00 37.47 289 LYS A C 1
ATOM 2291 O O . LYS A 1 289 ? -33.326 -30.443 -17.369 1.00 37.47 289 LYS A O 1
ATOM 2296 N N . GLU A 1 290 ? -32.343 -28.926 -16.044 1.00 37.47 290 GLU A N 1
ATOM 2297 C CA . GLU A 1 290 ? -33.591 -28.355 -15.500 1.00 37.47 290 GLU A CA 1
ATOM 2298 C C . GLU A 1 290 ? -33.990 -27.005 -16.136 1.00 37.47 290 GLU A C 1
ATOM 2300 O O . GLU A 1 290 ? -35.042 -26.453 -15.840 1.00 37.47 290 GLU A O 1
ATOM 2305 N N . LEU A 1 291 ? -33.184 -26.479 -17.071 1.00 33.88 291 LEU A N 1
ATOM 2306 C CA . LEU A 1 291 ? -33.445 -25.203 -17.761 1.00 33.88 291 LEU A CA 1
ATOM 2307 C C . LEU A 1 291 ? -34.270 -25.349 -19.060 1.00 33.88 291 LEU A C 1
ATOM 2309 O O . LEU A 1 291 ? -34.506 -24.362 -19.750 1.00 33.88 291 LEU A O 1
ATOM 2313 N N . VAL A 1 292 ? -34.682 -26.568 -19.427 1.00 38.97 292 VAL A N 1
ATOM 2314 C CA . VAL A 1 292 ? -35.372 -26.845 -20.707 1.00 38.97 292 VAL A CA 1
ATOM 2315 C C . VAL A 1 292 ? -36.875 -27.112 -20.528 1.00 38.97 292 VAL A C 1
ATOM 2317 O O . VAL A 1 292 ? -37.611 -27.101 -21.507 1.00 38.97 292 VAL A O 1
ATOM 2320 N N . GLU A 1 293 ? -37.376 -27.241 -19.297 1.00 35.62 293 GLU A N 1
ATOM 2321 C CA . GLU A 1 293 ? -38.770 -27.659 -19.052 1.00 35.62 293 GLU A CA 1
ATOM 2322 C C . GLU A 1 293 ? -39.690 -26.553 -18.497 1.00 35.62 293 GLU A C 1
ATOM 2324 O O . GLU A 1 293 ? -40.869 -26.783 -18.266 1.00 35.62 293 GLU A O 1
ATOM 2329 N N . GLN A 1 294 ? -39.200 -25.314 -18.360 1.00 35.78 294 GLN A N 1
ATOM 2330 C CA . GLN A 1 294 ? -39.996 -24.158 -17.896 1.00 35.78 294 GLN A CA 1
ATOM 2331 C C . GLN A 1 294 ? -40.305 -23.112 -18.985 1.00 35.78 294 GLN A C 1
ATOM 2333 O O . GLN A 1 294 ? -40.665 -21.977 -18.684 1.00 35.78 294 GLN A O 1
ATOM 2338 N N . VAL A 1 295 ? -40.192 -23.486 -20.264 1.00 33.88 295 VAL A N 1
ATOM 2339 C CA . VAL A 1 295 ? -40.549 -22.620 -21.412 1.00 33.88 295 VAL A CA 1
ATOM 2340 C C . VAL A 1 295 ? -41.869 -23.045 -22.079 1.00 33.88 295 VAL A C 1
ATOM 2342 O O . VAL A 1 295 ? -42.344 -22.371 -22.988 1.00 33.88 295 VAL A O 1
ATOM 2345 N N . LEU A 1 296 ? -42.528 -24.114 -21.616 1.00 32.72 296 LEU A N 1
ATOM 2346 C CA . LEU A 1 296 ? -43.721 -24.660 -22.277 1.00 32.72 296 LEU A CA 1
ATOM 2347 C C . LEU A 1 296 ? -44.858 -25.035 -21.321 1.00 32.72 296 LEU A C 1
ATOM 2349 O O . LEU A 1 296 ? -45.404 -26.118 -21.435 1.00 32.72 296 LEU A O 1
ATOM 2353 N N . THR A 1 297 ? -45.280 -24.130 -20.441 1.00 31.20 297 THR A N 1
ATOM 2354 C CA . THR A 1 297 ? -46.677 -24.090 -19.964 1.00 31.20 297 THR A CA 1
ATOM 2355 C C . THR A 1 297 ? -46.974 -22.685 -19.464 1.00 31.20 297 THR A C 1
ATOM 2357 O O . THR A 1 297 ? -46.493 -22.278 -18.407 1.00 31.20 297 THR A O 1
ATOM 2360 N N . GLY A 1 298 ? -47.735 -21.923 -20.245 1.00 26.67 298 GLY A N 1
ATOM 2361 C CA . GLY A 1 298 ? -48.358 -20.707 -19.744 1.00 26.67 298 GLY A CA 1
ATOM 2362 C C . GLY A 1 298 ? -49.508 -21.053 -18.805 1.00 26.67 298 GLY A C 1
ATOM 2363 O O . GLY A 1 298 ? -50.184 -22.053 -19.021 1.00 26.67 298 GLY A O 1
ATOM 2364 N N . ASP A 1 299 ? -49.766 -20.190 -17.828 1.00 27.36 299 ASP A N 1
ATOM 2365 C CA . ASP A 1 299 ? -51.147 -19.819 -17.558 1.00 27.36 299 ASP A CA 1
ATOM 2366 C C . ASP A 1 299 ? -51.255 -18.395 -17.006 1.00 27.36 299 ASP A C 1
ATOM 2368 O O . ASP A 1 299 ? -50.408 -17.877 -16.275 1.00 27.36 299 ASP A O 1
ATOM 2372 N N . SER A 1 300 ? -52.320 -17.767 -17.461 1.00 28.72 300 SER A N 1
ATOM 2373 C CA . SER A 1 300 ? -52.802 -16.428 -17.213 1.00 28.72 300 SER A CA 1
ATOM 2374 C C . SER A 1 300 ? -53.782 -16.421 -16.046 1.00 28.72 300 SER A C 1
ATOM 2376 O O . SER A 1 300 ? -54.789 -17.115 -16.094 1.00 28.72 300 SER A O 1
ATOM 2378 N N . SER A 1 301 ? -53.597 -15.530 -15.072 1.00 28.34 301 SER A N 1
ATOM 2379 C CA . SER A 1 301 ? -54.742 -14.992 -14.329 1.00 28.34 301 SER A CA 1
ATOM 2380 C C . SER A 1 301 ? -54.427 -13.639 -13.699 1.00 28.34 301 SER A C 1
ATOM 2382 O O . SER A 1 301 ? -53.599 -13.510 -12.800 1.00 28.34 301 SER A O 1
ATOM 2384 N N . SER A 1 302 ? -55.131 -12.629 -14.194 1.00 25.81 302 SER A N 1
ATOM 2385 C CA . SER A 1 302 ? -55.284 -11.293 -13.631 1.00 25.81 302 SER A CA 1
ATOM 2386 C C . SER A 1 302 ? -56.295 -11.277 -12.481 1.00 25.81 302 SER A C 1
ATOM 2388 O O . SER A 1 302 ? -57.373 -11.836 -12.651 1.00 25.81 302 SER A O 1
ATOM 2390 N N . THR A 1 303 ? -56.046 -10.486 -11.433 1.00 25.67 303 THR A N 1
ATOM 2391 C CA . THR A 1 303 ? -57.103 -9.757 -10.700 1.00 25.67 303 THR A CA 1
ATOM 2392 C C . THR A 1 303 ? -56.557 -8.449 -10.115 1.00 25.67 303 THR A C 1
ATOM 2394 O O . THR A 1 303 ? -55.514 -8.429 -9.467 1.00 25.67 303 THR A O 1
ATOM 2397 N N . ASN A 1 304 ? -57.288 -7.365 -10.389 1.00 25.78 304 ASN A N 1
ATOM 2398 C CA . ASN A 1 304 ? -57.099 -5.983 -9.934 1.00 25.78 304 ASN A CA 1
ATOM 2399 C C . ASN A 1 304 ? -57.668 -5.748 -8.520 1.00 25.78 304 ASN A C 1
ATOM 2401 O O . ASN A 1 304 ? -58.673 -6.369 -8.195 1.00 25.78 304 ASN A O 1
ATOM 2405 N N . SER A 1 305 ? -57.125 -4.768 -7.775 1.00 27.25 305 SER A N 1
ATOM 2406 C CA . SER A 1 305 ? -57.865 -3.706 -7.032 1.00 27.25 305 SER A CA 1
ATOM 2407 C C . SER A 1 305 ? -56.870 -2.774 -6.306 1.00 27.25 305 SER A C 1
ATOM 2409 O O . SER A 1 305 ? -56.131 -3.221 -5.438 1.00 27.25 305 SER A O 1
ATOM 2411 N N . SER A 1 306 ? -56.643 -1.557 -6.817 1.00 24.47 306 SER A N 1
ATOM 2412 C CA . SER A 1 306 ? -56.974 -0.245 -6.205 1.00 24.47 306 SER A CA 1
ATOM 2413 C C . SER A 1 306 ? -56.396 0.044 -4.803 1.00 24.47 306 SER A C 1
ATOM 2415 O O . SER A 1 306 ? -56.883 -0.486 -3.815 1.00 24.47 306 SER A O 1
ATOM 2417 N N . ASP A 1 307 ? -55.442 0.971 -4.675 1.00 25.58 307 ASP A N 1
ATOM 2418 C CA . ASP A 1 307 ? -55.753 2.392 -4.447 1.00 25.58 307 ASP A CA 1
ATOM 2419 C C . ASP A 1 307 ? -54.485 3.272 -4.493 1.00 25.58 307 ASP A C 1
ATOM 2421 O O . ASP A 1 307 ? -53.376 2.849 -4.175 1.00 25.58 307 ASP A O 1
ATOM 2425 N N . SER A 1 308 ? -54.656 4.510 -4.946 1.00 26.94 308 SER A N 1
ATOM 2426 C CA . SER A 1 308 ? -53.656 5.591 -5.060 1.00 26.94 308 SER A CA 1
ATOM 2427 C C . SER A 1 308 ? -54.159 6.781 -4.215 1.00 26.94 308 SER A C 1
ATOM 2429 O O . SER A 1 308 ? -55.357 6.791 -3.943 1.00 26.94 308 SER A O 1
ATOM 2431 N N . PRO A 1 309 ? -53.366 7.823 -3.842 1.00 34.56 309 PRO A N 1
ATOM 2432 C CA . PRO A 1 309 ? -52.525 8.579 -4.787 1.00 34.56 309 PRO A CA 1
ATOM 2433 C C . PRO A 1 309 ? -51.248 9.245 -4.218 1.00 34.56 309 PRO A C 1
ATOM 2435 O O . PRO A 1 309 ? -51.140 9.541 -3.032 1.00 34.56 309 PRO A O 1
ATOM 2438 N N . GLY A 1 310 ? -50.301 9.632 -5.094 1.00 25.44 310 GLY A N 1
ATOM 2439 C CA . GLY A 1 310 ? -49.260 10.578 -4.655 1.00 25.44 310 GLY A CA 1
ATOM 2440 C C . GLY A 1 310 ? -48.017 10.859 -5.507 1.00 25.44 310 GLY A C 1
ATOM 2441 O O . GLY A 1 310 ? -46.929 10.869 -4.960 1.00 25.44 310 GLY A O 1
ATOM 2442 N N . LYS A 1 311 ? -48.181 11.221 -6.788 1.00 29.02 311 LYS A N 1
ATOM 2443 C CA . LYS A 1 311 ? -47.329 12.169 -7.561 1.00 29.02 311 LYS A CA 1
ATOM 2444 C C . LYS A 1 311 ? -45.822 11.885 -7.837 1.00 29.02 311 LYS A C 1
ATOM 2446 O O . LYS A 1 311 ? -44.964 11.984 -6.974 1.00 29.02 311 LYS A O 1
ATOM 2451 N N . LYS A 1 312 ? -45.554 11.935 -9.158 1.00 30.59 312 LYS A N 1
ATOM 2452 C CA . LYS A 1 312 ? -44.388 12.484 -9.901 1.00 30.59 312 LYS A CA 1
ATOM 2453 C C . LYS A 1 312 ? -43.162 11.578 -10.103 1.00 30.59 312 LYS A C 1
ATOM 2455 O O . LYS A 1 312 ? -42.255 11.588 -9.291 1.00 30.59 312 LYS A O 1
ATOM 2460 N N . GLN A 1 313 ? -43.023 11.056 -11.329 1.00 32.56 313 GLN A N 1
ATOM 2461 C CA . GLN A 1 313 ? -41.864 11.361 -12.188 1.00 32.56 313 GLN A CA 1
ATOM 2462 C C . GLN A 1 313 ? -42.136 10.992 -13.660 1.00 32.56 313 GLN A C 1
ATOM 2464 O O . GLN A 1 313 ? -42.447 9.857 -14.001 1.00 32.56 313 GLN A O 1
ATOM 2469 N N . LYS A 1 314 ? -42.040 11.999 -14.538 1.00 32.06 314 LYS A N 1
ATOM 2470 C CA . LYS A 1 314 ? -41.969 11.869 -16.000 1.00 32.06 314 LYS A CA 1
ATOM 2471 C C . LYS A 1 314 ? -40.493 11.793 -16.400 1.00 32.06 314 LYS A C 1
ATOM 2473 O O . LYS A 1 314 ? -39.738 12.648 -15.942 1.00 32.06 314 LYS A O 1
ATOM 2478 N N . LYS A 1 315 ? -40.178 10.890 -17.340 1.00 34.06 315 LYS A N 1
ATOM 2479 C CA . LYS A 1 315 ? -39.235 11.004 -18.486 1.00 34.06 315 LYS A CA 1
ATOM 2480 C C . LYS A 1 315 ? -38.341 9.762 -18.635 1.00 34.06 315 LYS A C 1
ATOM 2482 O O . LYS A 1 315 ? -37.232 9.771 -18.124 1.00 34.06 315 LYS A O 1
ATOM 2487 N N . SER A 1 316 ? -38.800 8.776 -19.418 1.00 34.00 316 SER A N 1
ATOM 2488 C CA . SER A 1 316 ? -37.953 7.909 -20.273 1.00 34.00 316 SER A CA 1
ATOM 2489 C C . SER A 1 316 ? -38.764 6.773 -20.932 1.00 34.00 316 SER A C 1
ATOM 2491 O O . SER A 1 316 ? -38.645 5.618 -20.548 1.00 34.00 316 SER A O 1
ATOM 2493 N N . SER A 1 317 ? -39.607 7.044 -21.941 1.00 35.25 317 SER A N 1
ATOM 2494 C CA . SER A 1 317 ? -40.180 5.931 -22.741 1.00 35.25 317 SER A CA 1
ATOM 2495 C C . SER A 1 317 ? -40.668 6.284 -24.155 1.00 35.25 317 SER A C 1
ATOM 2497 O O . SER A 1 317 ? -41.590 5.661 -24.673 1.00 35.25 317 SER A O 1
ATOM 2499 N N . LEU A 1 318 ? -40.032 7.243 -24.837 1.00 36.91 318 LEU A N 1
ATOM 2500 C CA . LEU A 1 318 ? -40.382 7.601 -26.226 1.00 36.91 318 LEU A CA 1
ATOM 2501 C C . LEU A 1 318 ? -39.446 7.007 -27.294 1.00 36.91 318 LEU A C 1
ATOM 2503 O O . LEU A 1 318 ? -39.299 7.580 -28.367 1.00 36.91 318 LEU A O 1
ATOM 2507 N N . LEU A 1 319 ? -38.842 5.842 -27.035 1.00 38.53 319 LEU A N 1
ATOM 2508 C CA . LEU A 1 319 ? -37.950 5.177 -28.002 1.00 38.53 319 LEU A CA 1
ATOM 2509 C C . LEU A 1 319 ? -38.219 3.679 -28.237 1.00 38.53 319 LEU A C 1
ATOM 2511 O O . LEU A 1 319 ? -37.503 3.058 -29.009 1.00 38.53 319 LEU A O 1
ATOM 2515 N N . ILE A 1 320 ? -39.287 3.098 -27.671 1.00 41.88 320 ILE A N 1
ATOM 2516 C CA . ILE A 1 320 ? -39.613 1.661 -27.850 1.00 41.88 320 ILE A CA 1
ATOM 2517 C C . ILE A 1 320 ? -41.074 1.463 -28.296 1.00 41.88 320 ILE A C 1
ATOM 2519 O O . ILE A 1 320 ? -41.802 0.621 -27.783 1.00 41.88 320 ILE A O 1
ATOM 2523 N N . ARG A 1 321 ? -41.549 2.271 -29.254 1.00 40.41 321 ARG A N 1
ATOM 2524 C CA . ARG A 1 321 ? -42.886 2.090 -29.864 1.00 40.41 321 ARG A CA 1
ATOM 2525 C C . ARG A 1 321 ? -42.938 2.249 -31.389 1.00 40.41 321 ARG A C 1
ATOM 2527 O O . ARG A 1 321 ? -44.010 2.445 -31.941 1.00 40.41 321 ARG A O 1
ATOM 2534 N N . LYS A 1 322 ? -41.802 2.125 -32.087 1.00 42.84 322 LYS A N 1
ATOM 2535 C CA . LYS A 1 322 ? -41.747 2.178 -33.566 1.00 42.84 322 LYS A CA 1
ATOM 2536 C C . LYS A 1 322 ? -41.114 0.959 -34.256 1.00 42.84 322 LYS A C 1
ATOM 2538 O O . LYS A 1 322 ? -40.783 1.039 -35.429 1.00 42.84 322 LYS A O 1
ATOM 2543 N N . LEU A 1 323 ? -40.981 -0.179 -33.573 1.00 38.88 323 LEU A N 1
ATOM 2544 C CA . LEU A 1 323 ? -40.336 -1.380 -34.135 1.00 38.88 323 LEU A CA 1
ATOM 2545 C C . LEU A 1 323 ? -41.226 -2.633 -34.158 1.00 38.88 323 LEU A C 1
ATOM 2547 O O . LEU A 1 323 ? -40.705 -3.741 -34.191 1.00 38.88 323 LEU A O 1
ATOM 2551 N N . LYS A 1 324 ? -42.560 -2.483 -34.155 1.00 43.34 324 LYS A N 1
ATOM 2552 C CA . LYS A 1 324 ? -43.474 -3.640 -34.207 1.00 43.34 324 LYS A CA 1
ATOM 2553 C C . LYS A 1 324 ? -44.457 -3.702 -35.383 1.00 43.34 324 LYS A C 1
ATOM 2555 O O . LYS A 1 324 ? -45.179 -4.681 -35.459 1.00 43.34 324 LYS A O 1
ATOM 2560 N N . ASP A 1 325 ? -44.386 -2.774 -36.342 1.00 46.97 325 ASP A N 1
ATOM 2561 C CA . ASP A 1 325 ? -45.262 -2.771 -37.536 1.00 46.97 325 ASP A CA 1
ATOM 2562 C C . ASP A 1 325 ? -44.507 -2.993 -38.862 1.00 46.97 325 ASP A C 1
ATOM 2564 O O . ASP A 1 325 ? -44.880 -2.465 -39.905 1.00 46.97 325 ASP A O 1
ATOM 2568 N N . LYS A 1 326 ? -43.415 -3.766 -38.850 1.00 45.91 326 LYS A N 1
ATOM 2569 C CA . LYS A 1 326 ? -42.723 -4.189 -40.083 1.00 45.91 326 LYS A CA 1
ATOM 2570 C C . LYS A 1 326 ? -42.221 -5.632 -40.014 1.00 45.91 326 LYS A C 1
ATOM 2572 O O . LYS A 1 326 ? -41.057 -5.879 -40.286 1.00 45.91 326 LYS A O 1
ATOM 2577 N N . ILE A 1 327 ? -43.092 -6.568 -39.638 1.00 50.59 327 ILE A N 1
ATOM 2578 C CA . ILE A 1 327 ? -43.016 -7.978 -40.060 1.00 50.59 327 ILE A CA 1
ATOM 2579 C C . ILE A 1 327 ? -44.460 -8.485 -40.199 1.00 50.59 327 ILE A C 1
ATOM 2581 O O . ILE A 1 327 ? -45.037 -9.002 -39.246 1.00 50.59 327 ILE A O 1
ATOM 2585 N N . ASN A 1 328 ? -45.045 -8.206 -41.362 1.00 43.12 328 ASN A N 1
ATOM 2586 C CA . ASN A 1 328 ? -46.002 -9.016 -42.122 1.00 43.12 328 ASN A CA 1
ATOM 2587 C C . ASN A 1 328 ? -46.058 -8.428 -43.533 1.00 43.12 328 ASN A C 1
ATOM 2589 O O . ASN A 1 328 ? -46.075 -7.180 -43.637 1.00 43.12 328 ASN A O 1
#

Solvent-accessible surface area (backbone atoms only — not comparable to full-atom values): 20862 Å² total; per-residue (Å²): 142,82,86,83,82,79,81,81,78,78,86,66,68,73,68,56,56,59,58,45,60,46,52,45,52,66,38,62,41,52,61,69,54,53,52,50,43,52,49,28,54,60,69,35,69,65,75,71,68,86,69,75,60,78,57,78,78,82,80,78,55,78,69,61,50,67,74,37,62,67,79,81,83,48,76,47,48,68,62,42,64,77,50,66,44,52,59,55,50,51,51,49,52,49,39,51,53,52,43,61,23,13,50,62,41,53,51,52,50,51,58,44,50,62,70,39,51,68,91,69,66,77,93,71,78,53,76,67,55,48,50,49,53,55,49,54,50,53,54,50,53,48,51,52,53,50,35,65,73,70,55,55,65,61,88,49,48,66,61,50,52,53,49,53,51,50,52,51,52,53,52,59,61,62,70,47,93,45,54,44,54,53,52,45,46,69,60,52,44,92,56,60,42,62,51,51,49,52,52,53,52,49,49,56,57,48,59,73,69,53,66,75,80,67,57,70,44,79,59,85,96,41,78,41,58,71,50,69,70,66,65,71,49,53,71,66,50,52,49,50,51,72,63,33,62,70,37,51,53,55,50,50,55,51,49,59,54,45,70,74,51,75,77,48,51,90,73,60,42,80,70,81,86,57,85,83,82,79,76,86,75,81,77,75,87,74,61,92,81,68,81,75,74,82,83,79,76,88,86,87,82,88,84,88,84,90,88,84,88,85,86,90,86,90,89,88,78,93,82,82,84,84,85,81,89,84,85,129

Secondary structure (DSSP, 8-state):
------------HHHHHHHHHHHHHHTT--HHHHHHHHHHHHH----SSS--------S--HHHHHHH--PPP-TTHHHHHHS-HHHHHHHHHHHHHHHHTBHHHHHHHHHHHHHT--S-PPP---HHHHHHHHHHHHHHHHHHHHHHHH-TTTTTHHHHHHHHHHHHHHHHHHH-SSHHHHHHHHHS-SSHHHHHHHHHHHHHHHHHT--TT--EEEETTEEEESSHHHHTS-HHHHHHHHH-HHHHHHHHHHHHHHHHS-SS-SSPBPPP-----S---------TTSSSSSSS---------------------SSSSSSSSS--

Sequence (328 aa):
MKRIFATATVFVTLGFVKLAEDIISTLGLSQYTARTYILGNLAGDFSNDGETTFQEDDGADMYSEINHFKTPYVKDLKAIITGDKVAYAKSLCEYVKTFVNSEEFAAQYQGKREKAKPTQEPWRPDAEQMAAFRKDLKDSEKSLADMKKEKTMAAYIPQMEEGVKKQRQQLAGYEDPHPNLTKWQRAYPADPAVMVKARLEEYLLLVGSVDFNATLTETGRKKKFTNPDYEKKSRKWKAMYRAGREVNTAVTAFVKEWLKGEIVAKQKVKMPAGDNSTGTASGSTFTKKELVEQVLTGDSSSTNSSDSPGKKQKKSSLLIRKLKDKIN